Protein AF-A0A250VGJ5-F1 (afdb_monomer_lite)

Organism: Streptomyces olivochromogenes (NCBI:txid1963)

Structure (mmCIF, N/CA/C/O backbone):
data_AF-A0A250VGJ5-F1
#
_entry.id   AF-A0A250VGJ5-F1
#
loop_
_atom_site.group_PDB
_atom_site.id
_atom_site.type_symbol
_atom_site.label_atom_id
_atom_site.label_alt_id
_atom_site.label_comp_id
_atom_site.label_asym_id
_atom_site.label_entity_id
_atom_site.label_seq_id
_atom_site.pdbx_PDB_ins_code
_atom_site.Cartn_x
_atom_site.Cartn_y
_atom_site.Cartn_z
_atom_site.occupancy
_atom_site.B_iso_or_equiv
_atom_site.auth_seq_id
_atom_site.auth_comp_id
_atom_site.auth_asym_id
_atom_site.auth_atom_id
_atom_site.pdbx_PDB_model_num
ATOM 1 N N . MET A 1 1 ? 14.529 -28.669 -2.111 1.00 32.97 1 MET A N 1
ATOM 2 C CA . MET A 1 1 ? 13.145 -29.108 -1.816 1.00 32.97 1 MET A CA 1
ATOM 3 C C . MET A 1 1 ? 12.239 -28.377 -2.797 1.00 32.97 1 MET A C 1
ATOM 5 O O . MET A 1 1 ? 12.164 -27.169 -2.736 1.00 32.97 1 MET A O 1
ATOM 9 N N . SER A 1 2 ? 12.024 -28.974 -3.968 1.00 25.86 2 SER A N 1
ATOM 10 C CA . SER A 1 2 ? 10.750 -29.561 -4.425 1.00 25.86 2 SER A CA 1
ATOM 11 C C . SER A 1 2 ? 9.635 -28.527 -4.628 1.00 25.86 2 SER A C 1
ATOM 13 O O . SER A 1 2 ? 8.808 -28.284 -3.759 1.00 25.86 2 SER A O 1
ATOM 15 N N . TRP A 1 3 ? 9.654 -27.964 -5.835 1.00 21.08 3 TRP A N 1
ATOM 16 C CA . TRP A 1 3 ? 8.613 -27.166 -6.467 1.00 21.08 3 TRP A CA 1
ATOM 17 C C . TRP A 1 3 ? 7.375 -28.032 -6.734 1.00 21.08 3 TRP A C 1
ATOM 19 O O . TRP A 1 3 ? 7.505 -29.131 -7.286 1.00 21.08 3 TRP A O 1
ATOM 29 N N . LYS A 1 4 ? 6.174 -27.542 -6.409 1.00 28.75 4 LYS A N 1
ATOM 30 C CA . LYS A 1 4 ? 4.916 -28.134 -6.887 1.00 28.75 4 LYS A CA 1
ATOM 31 C C . LYS A 1 4 ? 4.234 -27.185 -7.868 1.00 28.75 4 LYS A C 1
ATOM 33 O O . LYS A 1 4 ? 3.980 -26.029 -7.567 1.00 28.75 4 LYS A O 1
ATOM 38 N N . ARG A 1 5 ? 3.994 -27.733 -9.060 1.00 28.67 5 ARG A N 1
ATOM 39 C CA . ARG A 1 5 ? 3.373 -27.123 -10.241 1.00 28.67 5 ARG A CA 1
ATOM 40 C C . ARG A 1 5 ? 1.907 -26.764 -9.991 1.00 28.67 5 ARG A C 1
ATOM 42 O O . ARG A 1 5 ? 1.184 -27.560 -9.393 1.00 28.67 5 ARG A O 1
ATOM 49 N N . LEU A 1 6 ? 1.471 -25.654 -10.580 1.00 29.25 6 LEU A N 1
ATOM 50 C CA . LEU A 1 6 ? 0.067 -25.365 -10.879 1.00 29.25 6 LEU A CA 1
ATOM 51 C C . LEU A 1 6 ? -0.416 -26.228 -12.066 1.00 29.25 6 LEU A C 1
ATOM 53 O O . LEU A 1 6 ? 0.365 -26.465 -12.997 1.00 29.25 6 LEU A O 1
ATOM 57 N N . PRO A 1 7 ? -1.675 -26.703 -12.078 1.00 31.28 7 PRO A N 1
ATOM 58 C CA . PRO A 1 7 ? -2.260 -27.345 -13.244 1.00 31.28 7 PRO A CA 1
ATOM 59 C C . PRO A 1 7 ? -2.816 -26.317 -14.238 1.00 31.28 7 PRO A C 1
ATOM 61 O O . PRO A 1 7 ? -3.494 -25.355 -13.889 1.00 31.28 7 PRO A O 1
ATOM 64 N N . THR A 1 8 ? -2.524 -26.583 -15.504 1.00 30.52 8 THR A N 1
ATOM 65 C CA . THR A 1 8 ? -3.036 -25.932 -16.709 1.00 30.52 8 THR A CA 1
ATOM 66 C C . THR A 1 8 ? -4.481 -26.352 -16.992 1.00 30.52 8 THR A C 1
ATOM 68 O O . THR A 1 8 ? -4.797 -27.539 -16.925 1.00 30.52 8 THR A O 1
ATOM 71 N N . GLY A 1 9 ? -5.317 -25.407 -17.440 1.00 26.06 9 GLY A N 1
ATOM 72 C CA . GLY A 1 9 ? -6.425 -25.706 -18.353 1.00 26.06 9 GLY A CA 1
ATOM 73 C C . GLY A 1 9 ? -7.762 -25.022 -18.061 1.00 26.06 9 GLY A C 1
ATOM 74 O O . GLY A 1 9 ? -8.559 -25.541 -17.291 1.00 26.06 9 GLY A O 1
ATOM 75 N N . PHE A 1 10 ? -8.082 -23.972 -18.824 1.00 24.78 10 PHE A N 1
ATOM 76 C CA . PHE A 1 10 ? -9.405 -23.862 -19.448 1.00 24.78 10 PHE A CA 1
ATOM 77 C C . PHE A 1 10 ? -9.317 -23.066 -20.760 1.00 24.78 10 PHE A C 1
ATOM 79 O O . PHE A 1 10 ? -8.608 -22.068 -20.851 1.00 24.78 10 PHE A O 1
ATOM 86 N N . ARG A 1 11 ? -9.996 -23.563 -21.800 1.00 27.12 11 ARG A N 1
ATOM 87 C CA . ARG A 1 11 ? -9.995 -23.063 -23.184 1.00 27.12 11 ARG A CA 1
ATOM 88 C C . ARG A 1 11 ? -11.453 -22.893 -23.627 1.00 27.12 11 ARG A C 1
ATOM 90 O O . ARG A 1 11 ? -12.241 -23.809 -23.415 1.00 27.12 11 ARG A O 1
ATOM 97 N N . GLY A 1 12 ? -11.758 -21.789 -24.314 1.00 24.92 12 GLY A N 1
ATOM 98 C CA . GLY A 1 12 ? -13.021 -21.513 -25.027 1.00 24.92 12 GLY A CA 1
ATOM 99 C C . GLY A 1 12 ? -13.713 -20.247 -24.496 1.00 24.92 12 GLY A C 1
ATOM 100 O O . GLY A 1 12 ? -13.843 -20.117 -23.291 1.00 24.92 12 GLY A O 1
ATOM 101 N N . ALA A 1 13 ? -14.167 -19.274 -25.289 1.00 27.88 13 ALA A N 1
ATOM 102 C CA . ALA A 1 13 ? -14.525 -19.285 -26.704 1.00 27.88 13 ALA A CA 1
ATOM 103 C C . ALA A 1 13 ? -14.426 -17.880 -27.341 1.00 27.88 13 ALA A C 1
ATOM 105 O O . ALA A 1 13 ? -14.529 -16.862 -26.664 1.00 27.88 13 ALA A O 1
ATOM 106 N N . HIS A 1 14 ? -14.258 -17.878 -28.666 1.00 26.00 14 HIS A N 1
ATOM 107 C CA . HIS A 1 14 ? -14.428 -16.750 -29.583 1.00 26.00 14 HIS A CA 1
ATOM 108 C C . HIS A 1 14 ? -15.836 -16.136 -29.498 1.00 26.00 14 HIS A C 1
ATOM 110 O O . HIS A 1 14 ? -16.819 -16.877 -29.507 1.00 26.00 14 HIS A O 1
ATOM 116 N N . ALA A 1 15 ? -15.925 -14.806 -29.568 1.00 30.33 15 ALA A N 1
ATOM 117 C CA . ALA A 1 15 ? -17.084 -14.101 -30.110 1.00 30.33 15 ALA A CA 1
ATOM 118 C C . ALA A 1 15 ? -16.629 -12.817 -30.820 1.00 30.33 15 ALA A C 1
ATOM 120 O O . ALA A 1 15 ? -15.717 -12.129 -30.368 1.00 30.33 15 ALA A O 1
ATOM 121 N N . ASP A 1 16 ? -17.251 -12.596 -31.973 1.00 26.25 16 ASP A N 1
ATOM 122 C CA . ASP A 1 16 ? -16.928 -11.638 -33.022 1.00 26.25 16 ASP A CA 1
ATOM 123 C C . ASP A 1 16 ? -17.038 -10.164 -32.626 1.00 26.25 16 ASP A C 1
ATOM 125 O O . ASP A 1 16 ? -17.827 -9.761 -31.771 1.00 26.25 16 ASP A O 1
ATOM 129 N N . ALA A 1 17 ? -16.273 -9.364 -33.364 1.00 31.03 17 ALA A N 1
ATOM 130 C CA . ALA A 1 17 ? -16.339 -7.919 -33.401 1.00 31.03 17 ALA A CA 1
ATOM 131 C C . ALA A 1 17 ? -17.566 -7.436 -34.191 1.00 31.03 17 ALA A C 1
ATOM 133 O O . ALA A 1 17 ? -17.711 -7.727 -35.376 1.00 31.03 17 ALA A O 1
ATOM 134 N N . THR A 1 18 ? -18.375 -6.579 -33.572 1.00 30.12 18 THR A N 1
ATOM 135 C CA . THR A 1 18 ? -19.181 -5.578 -34.282 1.00 30.12 18 THR A CA 1
ATOM 136 C C . THR A 1 18 ? -19.154 -4.292 -33.477 1.00 30.12 18 THR A C 1
ATOM 138 O O . THR A 1 18 ? -19.595 -4.261 -32.330 1.00 30.12 18 THR A O 1
ATOM 141 N N . GLY A 1 19 ? -18.577 -3.254 -34.080 1.00 29.31 19 GLY A N 1
ATOM 142 C CA . GLY A 1 19 ? -18.453 -1.935 -33.489 1.00 29.31 19 GLY A CA 1
ATOM 143 C C . GLY A 1 19 ? -19.796 -1.238 -33.314 1.00 29.31 19 GLY A C 1
ATOM 144 O O . GLY A 1 19 ? -20.688 -1.347 -34.153 1.00 29.31 19 GLY A O 1
ATOM 145 N N . VAL A 1 20 ? -19.877 -0.466 -32.235 1.00 34.00 20 VAL A N 1
ATOM 146 C CA . VAL A 1 20 ? -20.719 0.720 -32.134 1.00 34.00 20 VAL A CA 1
ATOM 147 C C . VAL A 1 20 ? -19.860 1.773 -31.441 1.00 34.00 20 VAL A C 1
ATOM 149 O O . VAL A 1 20 ? -19.475 1.612 -30.286 1.00 34.00 20 VAL A O 1
ATOM 152 N N . GLU A 1 21 ? -19.502 2.809 -32.195 1.00 36.38 21 GLU A N 1
ATOM 153 C CA . GLU A 1 21 ? -18.949 4.068 -31.700 1.00 36.38 21 GLU A CA 1
ATOM 154 C C . GLU A 1 21 ? -19.965 4.669 -30.716 1.00 36.38 21 GLU A C 1
ATOM 156 O O . GLU A 1 21 ? -20.966 5.256 -31.121 1.00 36.38 21 GLU A O 1
ATOM 161 N N . ALA A 1 22 ? -19.749 4.461 -29.418 1.00 32.12 22 ALA A N 1
ATOM 162 C CA . ALA A 1 22 ? -20.475 5.155 -28.365 1.00 32.12 22 ALA A CA 1
ATOM 163 C C . ALA A 1 22 ? -19.592 6.309 -27.887 1.00 32.12 22 ALA A C 1
ATOM 165 O O . ALA A 1 22 ? -18.567 6.112 -27.233 1.00 32.12 22 ALA A O 1
ATOM 166 N N . THR A 1 23 ? -19.963 7.518 -28.292 1.00 38.53 23 THR A N 1
ATOM 167 C CA . THR A 1 23 ? -19.317 8.766 -27.897 1.00 38.53 23 THR A CA 1
ATOM 168 C C . THR A 1 23 ? -19.368 8.959 -26.382 1.00 38.53 23 THR A C 1
ATOM 170 O O . THR A 1 23 ? -20.381 8.710 -25.732 1.00 38.53 23 THR A O 1
ATOM 173 N N . MET A 1 24 ? -18.252 9.443 -25.838 1.00 31.48 24 MET A N 1
ATOM 174 C CA . MET A 1 24 ? -17.902 9.592 -24.417 1.00 31.48 24 MET A CA 1
ATOM 175 C C . MET A 1 24 ? -18.839 10.501 -23.585 1.00 31.48 24 MET A C 1
ATOM 177 O O . MET A 1 24 ? -18.605 10.687 -22.394 1.00 31.48 24 MET A O 1
ATOM 181 N N . GLU A 1 25 ? -19.896 11.055 -24.183 1.00 37.88 25 GLU A N 1
ATOM 182 C CA . GLU A 1 25 ? -20.867 11.939 -23.522 1.00 37.88 25 GLU A CA 1
ATOM 183 C C . GLU A 1 25 ? -22.058 11.186 -22.897 1.00 37.88 25 GLU A C 1
ATOM 185 O O . GLU A 1 25 ? -22.598 11.655 -21.898 1.00 37.88 25 GLU A O 1
ATOM 190 N N . ASP A 1 26 ? -22.403 9.979 -23.364 1.00 30.14 26 ASP A N 1
ATOM 191 C CA . ASP A 1 26 ? -23.585 9.247 -22.858 1.00 30.14 26 ASP A CA 1
ATOM 192 C C . ASP A 1 26 ? -23.330 8.445 -21.566 1.00 30.14 26 ASP A C 1
ATOM 194 O O . ASP A 1 26 ? -24.264 8.044 -20.872 1.00 30.14 26 ASP A O 1
ATOM 198 N N . ALA A 1 27 ? -22.069 8.231 -21.176 1.00 36.66 27 ALA A N 1
ATOM 199 C CA . ALA A 1 27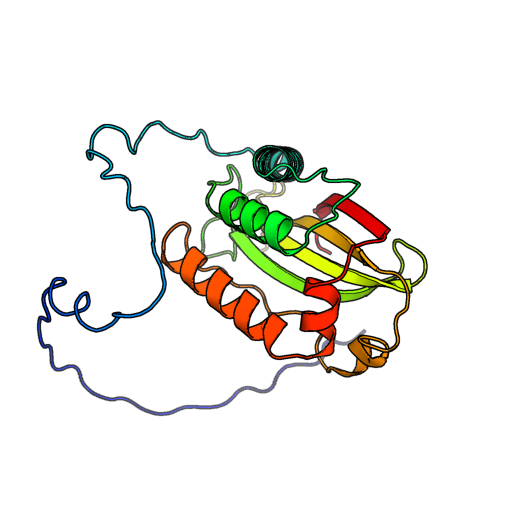 ? -21.743 7.494 -19.950 1.00 36.66 27 ALA A CA 1
ATOM 200 C C . ALA A 1 27 ? -21.879 8.339 -18.665 1.00 36.66 27 ALA A C 1
ATOM 202 O O . ALA A 1 27 ? -21.802 7.799 -17.559 1.00 36.66 27 ALA A O 1
ATOM 203 N N . VAL A 1 28 ? -22.080 9.656 -18.785 1.00 39.59 28 VAL A N 1
ATOM 204 C CA . VAL A 1 28 ? -22.053 10.586 -17.642 1.00 39.59 28 VAL A CA 1
ATOM 205 C C . VAL A 1 28 ? -23.437 10.780 -16.997 1.00 39.59 28 VAL A C 1
ATOM 207 O O . VAL A 1 28 ? -23.513 11.152 -15.827 1.00 39.59 28 VAL A O 1
ATOM 210 N N . GLU A 1 29 ? -24.544 10.442 -17.668 1.00 33.12 29 GLU A N 1
ATOM 211 C CA . GLU A 1 29 ? -25.895 10.745 -17.151 1.00 33.12 29 GLU A CA 1
ATOM 212 C C . GLU A 1 29 ? -26.531 9.682 -16.229 1.00 33.12 29 GLU A C 1
ATOM 214 O O . GLU A 1 29 ? -27.584 9.931 -15.636 1.00 33.12 29 GLU A O 1
ATOM 219 N N . HIS A 1 30 ? -25.906 8.518 -16.013 1.00 33.12 30 HIS A N 1
ATOM 220 C CA . HIS A 1 30 ? -26.494 7.450 -15.177 1.00 33.12 30 HIS A CA 1
ATOM 221 C C . HIS A 1 30 ? -25.864 7.219 -13.800 1.00 33.12 30 HIS A C 1
ATOM 223 O O . HIS A 1 30 ? -26.293 6.328 -13.070 1.00 33.12 30 HIS A O 1
ATOM 229 N N . LEU A 1 31 ? -24.949 8.086 -13.364 1.00 36.28 31 LEU A N 1
ATOM 230 C CA . LEU A 1 31 ? -24.407 8.072 -11.997 1.00 36.28 31 LEU A CA 1
ATOM 231 C C . LEU A 1 31 ? -24.934 9.247 -11.165 1.00 36.28 31 LEU A C 1
ATOM 233 O O . LEU A 1 31 ? -24.207 9.933 -10.450 1.00 36.28 31 LEU A O 1
ATOM 237 N N . SER A 1 32 ? -26.246 9.466 -11.232 1.00 41.00 32 SER A N 1
ATOM 238 C CA . SER A 1 32 ? -26.941 10.287 -10.246 1.00 41.00 32 SER A CA 1
ATOM 239 C C . SER A 1 32 ? -27.117 9.461 -8.974 1.00 41.00 32 SER A C 1
ATOM 241 O O . SER A 1 32 ? -28.000 8.611 -8.930 1.00 41.00 32 SER A O 1
ATOM 243 N N . HIS A 1 33 ? -26.223 9.668 -8.001 1.00 35.34 33 HIS A N 1
ATOM 244 C CA . HIS A 1 33 ? -26.437 9.751 -6.542 1.00 35.34 33 HIS A CA 1
ATOM 245 C C . HIS A 1 33 ? -25.133 9.383 -5.803 1.00 35.34 33 HIS A C 1
ATOM 247 O O . HIS A 1 33 ? -24.911 8.233 -5.438 1.00 35.34 33 HIS A O 1
ATOM 253 N N . GLY A 1 34 ? -24.291 10.389 -5.525 1.00 36.00 34 GLY A N 1
ATOM 254 C CA . GLY A 1 34 ? -23.419 10.346 -4.344 1.00 36.00 34 GLY A CA 1
ATOM 255 C C . GLY A 1 34 ? -21.909 10.201 -4.537 1.00 36.00 34 GLY A C 1
ATOM 256 O O . GLY A 1 34 ? -21.286 9.559 -3.703 1.00 36.00 34 GLY A O 1
ATOM 257 N N . ILE A 1 35 ? -21.286 10.826 -5.542 1.00 35.19 35 ILE A N 1
ATOM 258 C CA . ILE A 1 35 ? -19.842 11.128 -5.484 1.00 35.19 35 ILE A CA 1
ATOM 259 C C . ILE A 1 35 ? -19.621 12.541 -6.029 1.00 35.19 35 ILE A C 1
ATOM 261 O O . ILE A 1 35 ? -19.691 12.778 -7.231 1.00 35.19 35 ILE A O 1
ATOM 265 N N . VAL A 1 36 ? -19.348 13.503 -5.146 1.00 33.53 36 VAL A N 1
ATOM 266 C CA . VAL A 1 36 ? -18.855 14.821 -5.565 1.00 33.53 36 VAL A CA 1
ATOM 267 C C . VAL A 1 36 ? -17.356 14.684 -5.821 1.00 33.53 36 VAL A C 1
ATOM 269 O O . VAL A 1 36 ? -16.537 14.978 -4.953 1.00 33.53 36 VAL A O 1
ATOM 272 N N . VAL A 1 37 ? -16.980 14.220 -7.016 1.00 38.59 37 VAL A N 1
ATOM 273 C CA . VAL A 1 37 ? -15.609 14.401 -7.506 1.00 38.59 37 VAL A CA 1
ATOM 274 C C . VAL A 1 37 ? -15.482 15.865 -7.899 1.00 38.59 37 VAL A C 1
ATOM 276 O O . VAL A 1 37 ? -16.074 16.323 -8.876 1.00 38.59 37 VAL A O 1
ATOM 279 N N . ARG A 1 38 ? -14.722 16.636 -7.121 1.00 38.91 38 ARG A N 1
ATOM 280 C CA . ARG A 1 38 ? -14.353 18.004 -7.491 1.00 38.91 38 ARG A CA 1
ATOM 281 C C . ARG A 1 38 ? -13.327 17.928 -8.627 1.00 38.91 38 ARG A C 1
ATOM 283 O O . ARG A 1 38 ? -12.125 18.008 -8.393 1.00 38.91 38 ARG A O 1
ATOM 290 N N . LEU A 1 39 ? -13.798 17.768 -9.862 1.00 37.31 39 LEU A N 1
ATOM 291 C CA . LEU A 1 39 ? -12.987 17.978 -11.058 1.00 37.31 39 LEU A CA 1
ATOM 292 C C . LEU A 1 39 ? -12.588 19.457 -11.093 1.00 37.31 39 LEU A C 1
ATOM 294 O O . LEU A 1 39 ? -13.357 20.324 -11.506 1.00 37.31 39 LEU A O 1
ATOM 298 N N . ARG A 1 40 ? -11.383 19.771 -10.609 1.00 39.38 40 ARG A N 1
ATOM 299 C CA . ARG A 1 40 ? -10.717 21.009 -11.008 1.00 39.38 40 ARG A CA 1
ATOM 300 C C . ARG A 1 40 ? -10.448 20.866 -12.499 1.00 39.38 40 ARG A C 1
ATOM 302 O O . ARG A 1 40 ? -9.700 19.983 -12.901 1.00 39.38 40 ARG A O 1
ATOM 309 N N . THR A 1 41 ? -11.077 21.715 -13.302 1.00 37.78 41 THR A N 1
ATOM 310 C CA . THR A 1 41 ? -10.736 21.919 -14.709 1.00 37.78 41 THR A CA 1
ATOM 311 C C . THR A 1 41 ? -9.253 22.273 -14.797 1.00 37.78 41 THR A C 1
ATOM 313 O O . THR A 1 41 ? -8.863 23.410 -14.526 1.00 37.78 41 THR A O 1
ATOM 316 N N . LEU A 1 42 ? -8.423 21.280 -15.107 1.00 37.53 42 LEU A N 1
ATOM 317 C CA . LEU A 1 42 ? -7.031 21.479 -15.471 1.00 37.53 42 LEU A CA 1
ATOM 318 C C . LEU A 1 42 ? -7.025 21.921 -16.932 1.00 37.53 42 LEU A C 1
ATOM 320 O O . LEU A 1 42 ? -7.380 21.164 -17.831 1.00 37.53 42 LEU A O 1
ATOM 324 N N . THR A 1 43 ? -6.656 23.175 -17.164 1.00 36.94 43 THR A N 1
ATOM 325 C CA . THR A 1 43 ? -6.182 23.624 -18.474 1.00 36.94 43 THR A CA 1
ATOM 326 C C . THR A 1 43 ? -5.032 22.713 -18.935 1.00 36.94 43 THR A C 1
ATOM 328 O O . THR A 1 43 ? -4.153 22.427 -18.114 1.00 36.94 43 THR A O 1
ATOM 331 N N . PRO A 1 44 ? -4.997 22.284 -20.213 1.00 45.97 44 PRO A N 1
ATOM 332 C CA . PRO A 1 44 ? -4.033 21.290 -20.697 1.00 45.97 44 PRO A CA 1
ATOM 333 C C . PRO A 1 44 ? -2.559 21.709 -20.554 1.00 45.97 44 PRO A C 1
AT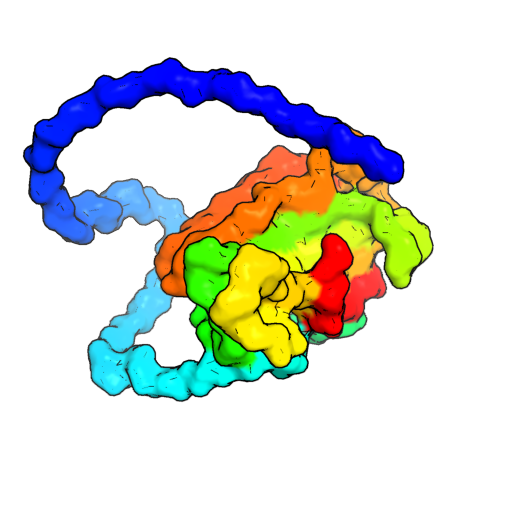OM 335 O O . PRO A 1 44 ? -1.689 20.849 -20.477 1.00 45.97 44 PRO A O 1
ATOM 338 N N . ASP A 1 45 ? -2.274 23.006 -20.425 1.00 39.00 45 ASP A N 1
ATOM 339 C CA . ASP A 1 45 ? -0.904 23.539 -20.391 1.00 39.00 45 ASP A CA 1
ATOM 340 C C . ASP A 1 45 ? -0.203 23.488 -19.017 1.00 39.00 45 ASP A C 1
ATOM 342 O O . ASP A 1 45 ? 0.956 23.876 -18.916 1.00 39.00 45 ASP A O 1
ATOM 346 N N . ASN A 1 46 ? -0.853 22.992 -17.952 1.00 41.22 46 ASN A N 1
ATOM 347 C CA . ASN A 1 46 ? -0.253 22.913 -16.603 1.00 41.22 46 ASN A CA 1
ATOM 348 C C . ASN A 1 46 ? -0.156 21.489 -16.017 1.00 41.22 46 ASN A C 1
ATOM 350 O O . ASN A 1 46 ? 0.325 21.323 -14.897 1.00 41.22 46 ASN A O 1
ATOM 354 N N . ALA A 1 47 ? -0.592 20.457 -16.750 1.00 43.12 47 ALA A N 1
ATOM 355 C CA . ALA A 1 47 ? -0.543 19.056 -16.306 1.00 43.12 47 ALA A CA 1
ATOM 356 C C . ALA A 1 47 ? 0.804 18.353 -16.592 1.00 43.12 47 ALA A C 1
ATOM 358 O O . ALA A 1 47 ? 1.013 17.228 -16.154 1.00 43.12 47 ALA A O 1
ATOM 359 N N . LEU A 1 48 ? 1.728 19.033 -17.280 1.00 42.81 48 LEU A N 1
ATOM 360 C CA . LEU A 1 48 ? 3.102 18.589 -17.553 1.00 42.81 48 LEU A CA 1
ATOM 361 C C . LEU A 1 48 ? 4.136 19.406 -16.765 1.00 42.81 48 LEU A C 1
ATOM 363 O O . LEU A 1 48 ? 5.272 19.577 -17.205 1.00 42.81 48 LEU A O 1
ATOM 367 N N . ALA A 1 49 ? 3.779 19.918 -15.584 1.00 42.34 49 ALA A N 1
ATOM 368 C CA . ALA A 1 49 ? 4.814 20.182 -14.596 1.00 42.34 49 ALA A CA 1
ATOM 369 C C . ALA A 1 49 ? 5.421 18.818 -14.249 1.00 42.34 49 ALA A C 1
ATOM 371 O O . ALA A 1 49 ? 4.867 18.108 -13.415 1.00 42.34 49 ALA A O 1
ATOM 372 N N . SER A 1 50 ? 6.485 18.435 -14.968 1.00 44.91 50 SER A N 1
ATOM 373 C CA . SER A 1 50 ? 7.287 17.233 -14.755 1.00 44.91 50 SER A CA 1
ATOM 374 C C . SER A 1 50 ? 7.466 17.008 -13.260 1.00 44.91 50 SER A C 1
ATOM 376 O O . SER A 1 50 ? 8.336 17.611 -12.628 1.00 44.91 50 SER A O 1
ATOM 378 N N . ARG A 1 51 ? 6.642 16.132 -12.679 1.00 65.56 51 ARG A N 1
ATOM 379 C CA . ARG A 1 51 ? 7.024 15.457 -11.451 1.00 65.56 51 ARG A CA 1
ATOM 380 C C . ARG A 1 51 ? 8.210 14.617 -11.873 1.00 65.56 51 ARG A C 1
ATOM 382 O O . ARG A 1 51 ? 8.053 13.692 -12.658 1.00 65.56 51 ARG A O 1
ATOM 389 N N . MET A 1 52 ? 9.400 15.042 -11.465 1.00 80.69 52 MET A N 1
ATOM 390 C CA . MET A 1 52 ? 10.598 14.256 -11.706 1.00 80.69 52 MET A CA 1
ATOM 391 C C . MET A 1 52 ? 10.337 12.834 -11.191 1.00 80.69 52 MET A C 1
ATOM 393 O O . MET A 1 52 ? 9.842 12.713 -10.063 1.00 80.69 52 MET A O 1
ATOM 397 N N . PRO A 1 53 ? 10.626 11.798 -11.995 1.00 90.62 53 PRO A N 1
ATOM 398 C CA . PRO A 1 53 ? 10.530 10.416 -11.552 1.00 90.62 53 PRO A CA 1
ATOM 399 C C . PRO A 1 53 ? 11.255 10.222 -10.218 1.00 90.62 53 PRO A C 1
ATOM 401 O O . PRO A 1 53 ? 12.294 10.838 -9.969 1.00 90.62 53 PRO A O 1
ATOM 404 N N . ILE A 1 54 ? 10.694 9.398 -9.337 1.00 94.19 54 ILE A N 1
ATOM 405 C CA . ILE A 1 54 ? 11.287 9.120 -8.028 1.00 94.19 54 ILE A CA 1
ATOM 406 C C . ILE A 1 54 ? 12.344 8.030 -8.222 1.00 94.19 54 ILE A C 1
ATOM 408 O O . ILE A 1 54 ? 11.978 6.935 -8.644 1.00 94.19 54 ILE A O 1
ATOM 412 N N . PRO A 1 55 ? 13.624 8.249 -7.878 1.00 96.31 55 PRO A N 1
ATOM 413 C CA . PRO A 1 55 ? 14.606 7.169 -7.867 1.00 96.31 55 PRO A CA 1
ATOM 414 C C . PRO A 1 55 ? 14.114 6.017 -6.993 1.00 96.31 55 PRO A C 1
ATOM 416 O O . PRO A 1 55 ? 13.735 6.253 -5.845 1.00 96.31 55 PRO A O 1
ATOM 419 N N . TRP A 1 56 ? 14.155 4.773 -7.483 1.00 95.25 56 TRP A N 1
ATOM 420 C CA . TRP A 1 56 ? 13.559 3.641 -6.759 1.00 95.25 56 TRP A CA 1
ATOM 421 C C . TRP A 1 56 ? 14.073 3.493 -5.316 1.00 95.25 56 TRP A C 1
ATOM 423 O O . TRP A 1 56 ? 13.303 3.183 -4.408 1.00 95.25 56 TRP A O 1
ATOM 433 N N . ARG A 1 57 ? 15.350 3.820 -5.075 1.00 96.12 57 ARG A N 1
ATOM 434 C CA . ARG A 1 57 ? 15.984 3.808 -3.741 1.00 96.12 57 ARG A CA 1
ATOM 435 C C . ARG A 1 57 ? 15.405 4.840 -2.771 1.00 96.12 57 ARG A C 1
ATOM 437 O O . ARG A 1 57 ? 15.563 4.708 -1.564 1.00 96.12 57 ARG A O 1
ATOM 444 N N . SER A 1 58 ? 14.754 5.873 -3.289 1.00 97.00 58 SER A N 1
ATOM 445 C CA . SER A 1 58 ? 14.097 6.932 -2.522 1.00 97.00 58 SER A CA 1
ATOM 446 C C . SER A 1 58 ? 12.595 6.692 -2.352 1.00 97.00 58 SER A C 1
ATOM 448 O O . SER A 1 58 ? 11.924 7.503 -1.715 1.00 97.00 58 SER A O 1
ATOM 450 N N . SER A 1 59 ? 12.053 5.590 -2.878 1.00 96.94 59 SER A N 1
ATOM 451 C CA . SER A 1 59 ? 10.608 5.341 -2.905 1.00 96.94 59 SER A CA 1
ATOM 452 C C . SER A 1 59 ? 9.976 5.240 -1.517 1.00 96.94 59 SER A C 1
ATOM 454 O O . SER A 1 59 ? 8.897 5.789 -1.312 1.00 96.94 59 SER A O 1
ATOM 456 N N . ALA A 1 60 ? 10.650 4.623 -0.538 1.00 98.00 60 ALA A N 1
ATOM 457 C CA . ALA A 1 60 ? 10.150 4.585 0.841 1.00 98.00 60 ALA A CA 1
ATOM 458 C C . ALA A 1 60 ? 10.031 5.989 1.453 1.00 98.00 60 ALA A C 1
ATOM 460 O O . ALA A 1 60 ? 9.025 6.310 2.080 1.00 98.00 60 ALA A O 1
ATOM 461 N N . GLU A 1 61 ? 11.014 6.863 1.224 1.00 98.25 61 GLU A N 1
ATOM 462 C CA . GLU A 1 61 ? 10.955 8.248 1.706 1.00 98.25 61 GLU A CA 1
ATOM 463 C C . GLU A 1 61 ? 9.892 9.068 0.969 1.00 98.25 61 GLU A C 1
ATOM 465 O O . GLU A 1 61 ? 9.190 9.871 1.585 1.00 98.25 61 GLU A O 1
ATOM 470 N N . ALA A 1 62 ? 9.702 8.825 -0.329 1.00 97.88 62 ALA A N 1
ATOM 471 C CA . ALA A 1 62 ? 8.617 9.439 -1.082 1.00 97.88 62 ALA A CA 1
ATOM 472 C C . ALA A 1 62 ? 7.237 8.993 -0.571 1.00 97.88 62 ALA A C 1
ATOM 474 O O . ALA A 1 62 ? 6.332 9.820 -0.452 1.00 97.88 62 ALA A O 1
ATOM 475 N N . PHE A 1 63 ? 7.077 7.722 -0.195 1.00 98.50 63 PHE A N 1
ATOM 476 C CA . PHE A 1 63 ? 5.831 7.241 0.393 1.00 98.50 63 PHE A CA 1
ATOM 477 C C . PHE A 1 63 ? 5.589 7.832 1.790 1.00 98.50 63 PHE A C 1
ATOM 479 O O . PHE A 1 63 ? 4.500 8.340 2.066 1.00 98.50 63 PHE A O 1
ATOM 486 N N . LYS A 1 64 ? 6.620 7.902 2.645 1.00 98.56 64 LYS A N 1
ATOM 487 C CA . LYS A 1 64 ? 6.547 8.637 3.923 1.00 98.56 64 LYS A CA 1
ATOM 488 C C . LYS A 1 64 ? 6.132 10.095 3.719 1.00 98.56 64 LYS A C 1
ATOM 490 O O . LYS A 1 64 ? 5.356 10.636 4.505 1.00 98.56 64 LYS A O 1
ATOM 495 N N . GLN A 1 65 ? 6.629 10.741 2.666 1.00 97.94 65 GLN A N 1
ATOM 496 C CA . GLN A 1 65 ? 6.247 12.106 2.322 1.00 97.94 65 GLN A CA 1
ATOM 497 C C . GLN A 1 65 ? 4.775 12.207 1.887 1.00 97.94 65 GLN A C 1
ATOM 499 O O . GLN A 1 65 ? 4.101 13.148 2.309 1.00 97.94 65 GLN A O 1
ATOM 504 N N . ALA A 1 66 ? 4.265 11.255 1.098 1.00 97.38 66 ALA A N 1
ATOM 505 C CA . ALA A 1 66 ? 2.853 11.200 0.706 1.00 97.38 66 ALA A CA 1
ATOM 506 C C . ALA A 1 66 ? 1.928 11.013 1.924 1.00 97.38 66 ALA A C 1
ATOM 508 O O . ALA A 1 66 ? 0.948 11.740 2.073 1.00 97.38 66 ALA A O 1
ATOM 509 N N . LEU A 1 67 ? 2.293 10.128 2.861 1.00 98.38 67 LEU A N 1
ATOM 510 C CA . LEU A 1 67 ? 1.572 9.952 4.129 1.00 98.38 67 LEU A CA 1
ATOM 511 C C . LEU A 1 67 ? 1.474 11.272 4.905 1.00 98.38 67 LEU A C 1
ATOM 513 O O . LEU A 1 67 ? 0.380 11.707 5.266 1.00 98.38 67 LEU A O 1
ATOM 517 N N . ARG A 1 68 ? 2.599 11.977 5.076 1.00 98.19 68 ARG A N 1
ATOM 518 C CA . ARG A 1 68 ? 2.624 13.271 5.781 1.00 98.19 68 ARG A CA 1
ATOM 519 C C . ARG A 1 68 ? 1.792 14.345 5.082 1.00 98.19 68 ARG A C 1
ATOM 521 O O . ARG A 1 68 ? 1.193 15.177 5.759 1.00 98.19 68 ARG A O 1
ATOM 528 N N . GLN A 1 69 ? 1.728 14.338 3.749 1.00 96.00 69 GLN A N 1
ATOM 529 C CA . GLN A 1 69 ? 0.878 15.259 2.982 1.00 96.00 69 GLN A CA 1
ATOM 530 C C . GLN A 1 69 ? -0.618 15.026 3.238 1.00 96.00 69 GLN A C 1
ATOM 532 O O . GLN A 1 69 ? -1.379 15.992 3.240 1.00 96.00 69 GLN A O 1
ATOM 537 N N . GLN A 1 70 ? -1.012 13.788 3.543 1.00 94.56 70 GLN A N 1
ATOM 538 C CA . GLN A 1 70 ? -2.362 13.425 3.991 1.00 94.56 70 GLN A CA 1
ATOM 539 C C . GLN A 1 70 ? -2.560 13.567 5.514 1.00 94.56 70 GLN A C 1
ATOM 541 O O . GLN A 1 70 ? -3.598 13.187 6.049 1.00 94.56 70 GLN A O 1
ATOM 546 N N . GLY A 1 71 ? -1.580 14.121 6.239 1.00 96.81 71 GLY A N 1
ATOM 547 C CA . GLY A 1 71 ? -1.642 14.277 7.696 1.00 96.81 71 GLY A CA 1
ATOM 548 C C . GLY A 1 71 ? -1.446 12.974 8.479 1.00 96.81 71 GLY A C 1
ATOM 549 O O . GLY A 1 71 ? -1.792 12.916 9.658 1.00 96.81 71 GLY A O 1
ATOM 550 N N . VAL A 1 72 ? -0.895 11.939 7.842 1.00 98.00 72 VAL A N 1
ATOM 551 C CA . VAL A 1 72 ? -0.613 10.633 8.443 1.00 98.00 72 VAL A CA 1
ATOM 552 C C . VAL A 1 72 ? 0.863 10.554 8.842 1.00 98.00 72 VAL A C 1
ATOM 554 O O . VAL A 1 72 ? 1.748 10.774 8.016 1.00 98.00 72 VAL A O 1
ATOM 557 N N . GLU A 1 73 ? 1.144 10.224 10.106 1.00 97.75 73 GLU A N 1
ATOM 558 C CA . GLU A 1 73 ? 2.515 9.971 10.570 1.00 97.75 73 GLU A CA 1
ATOM 559 C C . GLU A 1 73 ? 2.932 8.532 10.209 1.00 97.75 73 GLU A C 1
ATOM 561 O O . GLU A 1 73 ? 2.272 7.600 10.676 1.00 97.75 73 GLU A O 1
ATOM 566 N N . PRO A 1 74 ? 4.003 8.313 9.416 1.00 95.81 74 PRO A N 1
ATOM 567 C CA . PRO A 1 74 ? 4.366 6.977 8.933 1.00 95.81 74 PRO A CA 1
ATOM 568 C C . PRO A 1 74 ? 4.628 5.938 10.029 1.00 95.81 74 PRO A C 1
ATOM 570 O O . PRO A 1 74 ? 4.237 4.783 9.879 1.00 95.81 74 PRO A O 1
ATOM 573 N N . ASP A 1 75 ? 5.237 6.349 11.143 1.00 95.62 75 ASP A N 1
ATOM 574 C CA . ASP A 1 75 ? 5.565 5.452 12.261 1.00 95.62 75 ASP A CA 1
ATOM 575 C C . ASP A 1 75 ? 4.475 5.434 13.362 1.00 95.62 75 ASP A C 1
ATOM 577 O O . ASP A 1 75 ? 4.655 4.850 14.431 1.00 95.62 75 ASP A O 1
ATOM 581 N N . ALA A 1 76 ? 3.341 6.113 13.133 1.00 96.44 76 ALA A N 1
ATOM 582 C CA . ALA A 1 76 ? 2.219 6.184 14.070 1.00 96.44 76 ALA A CA 1
ATOM 583 C C . ALA A 1 76 ? 0.867 6.377 13.354 1.00 96.44 76 ALA A C 1
ATOM 585 O O . ALA A 1 76 ? 0.088 7.277 13.696 1.00 96.44 76 ALA A O 1
ATOM 586 N N . VAL A 1 77 ? 0.583 5.544 12.350 1.00 97.81 77 VAL A N 1
ATOM 587 C CA . VAL A 1 77 ? -0.665 5.597 11.577 1.00 97.81 77 VAL A CA 1
ATOM 588 C C . VAL A 1 77 ? -1.864 5.356 12.495 1.00 97.81 77 VAL A C 1
ATOM 590 O O . VAL A 1 77 ? -1.919 4.370 13.224 1.00 97.81 77 VAL A O 1
ATOM 593 N N . ARG A 1 78 ? -2.858 6.252 12.436 1.00 97.56 78 ARG A N 1
ATOM 594 C CA . ARG A 1 78 ? -4.111 6.138 13.210 1.00 97.56 78 ARG A CA 1
ATOM 595 C C . ARG A 1 78 ? -5.360 5.929 12.364 1.00 97.56 78 ARG A C 1
ATOM 597 O O . ARG A 1 78 ? -6.379 5.502 12.898 1.00 97.56 78 ARG A O 1
ATOM 604 N N . ASP A 1 79 ? -5.272 6.256 11.081 1.00 97.94 79 ASP A N 1
ATOM 605 C CA . ASP A 1 79 ? -6.360 6.175 10.115 1.00 97.94 79 ASP A CA 1
ATOM 606 C C . ASP A 1 79 ? -5.871 5.385 8.898 1.00 97.94 79 ASP A C 1
ATOM 608 O O . ASP A 1 79 ? -5.064 5.869 8.100 1.00 97.94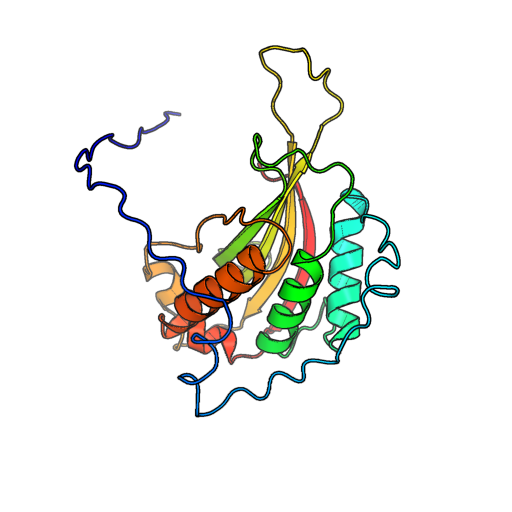 79 ASP A O 1
ATOM 612 N N . VAL A 1 80 ? -6.350 4.145 8.785 1.00 98.31 80 VAL A N 1
ATOM 613 C CA . VAL A 1 80 ? -6.001 3.232 7.688 1.00 98.31 80 VAL A CA 1
ATOM 614 C C . VAL A 1 80 ? -6.540 3.745 6.351 1.00 98.31 80 VAL A C 1
ATOM 616 O O . VAL A 1 80 ? -5.898 3.558 5.322 1.00 98.31 80 VAL A O 1
ATOM 619 N N . THR A 1 81 ? -7.681 4.442 6.349 1.00 98.19 81 THR A N 1
ATOM 620 C CA . THR A 1 81 ? -8.254 5.006 5.120 1.00 98.19 81 THR A CA 1
ATOM 621 C C . THR A 1 81 ? -7.395 6.153 4.602 1.00 98.19 81 THR A C 1
ATOM 623 O O . THR A 1 81 ? -7.063 6.168 3.422 1.00 98.19 81 THR A O 1
ATOM 626 N N . ALA A 1 82 ? -6.958 7.061 5.476 1.00 98.31 82 ALA A N 1
ATOM 627 C CA . ALA A 1 82 ? -6.048 8.134 5.077 1.00 98.31 82 ALA A CA 1
ATOM 628 C C . ALA A 1 82 ? -4.689 7.588 4.593 1.00 98.31 82 ALA A C 1
ATOM 630 O O . ALA A 1 82 ? -4.120 8.094 3.625 1.00 98.31 82 ALA A O 1
ATOM 631 N N . ALA A 1 83 ? -4.180 6.525 5.229 1.00 98.62 83 ALA A N 1
ATOM 632 C CA . ALA A 1 83 ? -2.962 5.850 4.784 1.00 98.62 83 ALA A CA 1
ATOM 633 C C . ALA A 1 83 ? -3.127 5.184 3.407 1.00 98.62 83 ALA A C 1
ATOM 635 O O . ALA A 1 83 ? -2.223 5.260 2.5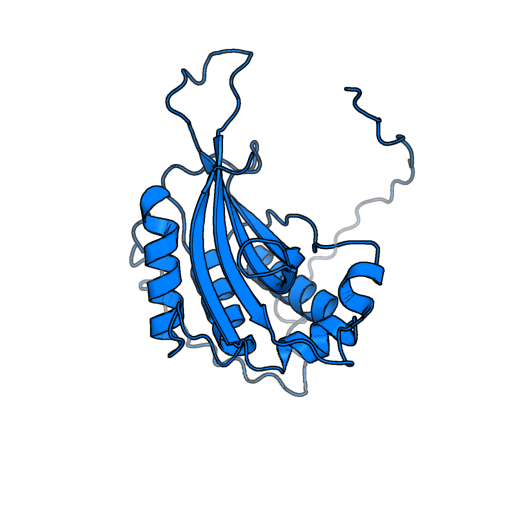75 1.00 98.62 83 ALA A O 1
ATOM 636 N N . TRP A 1 84 ? -4.286 4.575 3.145 1.00 98.56 84 TRP A N 1
ATOM 637 C CA . TRP A 1 84 ? -4.627 4.010 1.841 1.00 98.56 84 TRP A CA 1
ATOM 638 C C . TRP A 1 84 ? -4.721 5.076 0.749 1.00 98.56 84 TRP A C 1
ATOM 640 O O . TRP A 1 84 ? -4.192 4.888 -0.343 1.00 98.56 84 TRP A O 1
ATOM 650 N N . ASP A 1 85 ? -5.346 6.216 1.040 1.00 98.38 85 ASP A N 1
ATOM 651 C CA . ASP A 1 85 ? -5.452 7.314 0.079 1.00 98.38 85 ASP A CA 1
ATOM 652 C C . ASP A 1 85 ? -4.057 7.887 -0.252 1.00 98.38 85 ASP A C 1
ATOM 654 O O . ASP A 1 85 ? -3.735 8.099 -1.423 1.00 98.38 85 ASP A O 1
ATOM 658 N N . ALA A 1 86 ? -3.178 8.025 0.751 1.00 98.50 86 ALA A N 1
ATOM 659 C CA . ALA A 1 86 ? -1.773 8.394 0.547 1.00 98.50 86 ALA A CA 1
ATOM 660 C C . ALA A 1 86 ? -0.999 7.359 -0.286 1.00 98.50 86 ALA A C 1
ATOM 662 O O . ALA A 1 86 ? -0.182 7.724 -1.133 1.00 98.50 86 ALA A O 1
ATOM 663 N N . PHE A 1 87 ? -1.252 6.067 -0.061 1.00 98.69 87 PHE A N 1
ATOM 664 C CA . PHE A 1 87 ? -0.672 4.991 -0.861 1.00 98.69 87 PHE A CA 1
ATOM 665 C C . PHE A 1 87 ? -1.140 5.069 -2.316 1.00 98.69 87 PHE A C 1
ATOM 667 O O . PHE A 1 87 ? -0.324 4.982 -3.233 1.00 98.69 87 PHE A O 1
ATOM 674 N N . GLY A 1 88 ? -2.429 5.339 -2.531 1.00 98.25 88 GLY A N 1
ATOM 675 C CA . GLY A 1 88 ? -2.994 5.582 -3.850 1.00 98.25 88 GLY A CA 1
ATOM 676 C C . GLY A 1 88 ? -2.308 6.738 -4.574 1.00 98.25 88 GLY A C 1
ATOM 677 O O . GLY A 1 88 ? -1.940 6.582 -5.733 1.00 98.25 88 GLY A O 1
ATOM 678 N N . GLU A 1 89 ? -2.062 7.865 -3.899 1.00 97.06 89 GLU A N 1
ATOM 679 C CA . GLU A 1 89 ? -1.303 8.987 -4.470 1.00 97.06 89 GLU A CA 1
ATOM 680 C C . GLU A 1 89 ? 0.157 8.631 -4.764 1.00 97.06 89 GLU A C 1
ATOM 682 O O . GLU A 1 89 ? 0.689 9.018 -5.808 1.00 97.06 89 GLU A O 1
ATOM 687 N N . PHE A 1 90 ? 0.811 7.887 -3.870 1.00 98.12 90 PHE A N 1
ATOM 688 C CA . PHE A 1 90 ? 2.183 7.422 -4.059 1.00 98.12 90 PHE A CA 1
ATOM 689 C C . PHE A 1 90 ? 2.310 6.532 -5.305 1.00 98.12 90 PHE A C 1
ATOM 691 O O . PHE A 1 90 ? 3.214 6.742 -6.119 1.00 98.12 90 PHE A O 1
ATOM 698 N N . LEU A 1 91 ? 1.366 5.612 -5.502 1.00 97.81 91 LEU A N 1
ATOM 699 C CA . LEU A 1 91 ? 1.305 4.702 -6.646 1.00 97.81 91 LEU A CA 1
ATOM 700 C C . LEU A 1 91 ? 1.140 5.396 -8.005 1.00 97.81 91 LEU A C 1
ATOM 702 O O . LEU A 1 91 ? 1.440 4.784 -9.031 1.00 97.81 91 LEU A O 1
ATOM 706 N N . GLN A 1 92 ? 0.701 6.659 -8.027 1.00 96.75 92 GLN A N 1
ATOM 707 C CA . GLN A 1 92 ? 0.589 7.456 -9.254 1.00 96.75 92 GLN A CA 1
ATOM 708 C C . GLN A 1 92 ? 1.899 8.134 -9.678 1.00 96.75 92 GLN A C 1
ATOM 710 O O . GLN A 1 92 ? 1.919 8.846 -10.680 1.00 96.75 92 GLN A O 1
ATOM 715 N N . ASN A 1 93 ? 2.985 7.973 -8.920 1.00 95.56 93 ASN A N 1
ATOM 716 C CA . ASN A 1 93 ? 4.277 8.551 -9.284 1.00 95.56 93 ASN A CA 1
ATOM 717 C C . ASN A 1 93 ? 5.114 7.544 -10.070 1.00 95.56 93 ASN A C 1
ATOM 719 O O . ASN A 1 93 ? 5.224 6.383 -9.668 1.00 95.56 93 ASN A O 1
ATOM 723 N N . GLU A 1 94 ? 5.738 8.019 -11.145 1.00 95.00 94 GLU A N 1
ATOM 724 C CA . GLU A 1 94 ? 6.741 7.265 -11.893 1.00 95.00 94 GLU A CA 1
ATOM 725 C C . GLU A 1 94 ? 7.955 6.967 -11.009 1.00 95.00 94 GLU A C 1
ATOM 727 O O . GLU A 1 94 ? 8.418 7.831 -10.253 1.00 95.00 94 GLU A O 1
ATOM 732 N N . ILE A 1 95 ? 8.475 5.745 -11.123 1.00 95.88 95 ILE A N 1
ATOM 733 C CA . ILE A 1 95 ? 9.680 5.305 -10.424 1.00 95.88 95 ILE A CA 1
ATOM 734 C C . ILE A 1 95 ? 10.818 5.162 -11.430 1.00 95.88 95 ILE A C 1
ATOM 736 O O . ILE A 1 95 ? 10.768 4.345 -12.345 1.00 95.88 95 ILE A O 1
ATOM 740 N N . GLU A 1 96 ? 11.871 5.948 -11.245 1.00 94.62 96 GLU A N 1
ATOM 741 C CA . GLU A 1 96 ? 13.097 5.828 -12.022 1.00 94.62 96 GLU A CA 1
ATOM 742 C C . GLU A 1 96 ? 13.866 4.562 -11.628 1.00 94.62 96 GLU A C 1
ATOM 744 O O . GLU A 1 96 ? 14.167 4.320 -10.453 1.00 94.62 96 GLU A O 1
ATOM 749 N N . GLY A 1 97 ? 14.241 3.788 -12.647 1.00 91.75 97 GLY A N 1
ATOM 750 C CA . GLY A 1 97 ? 15.015 2.557 -12.511 1.00 91.75 97 GLY A CA 1
ATOM 751 C C . GLY A 1 97 ? 14.176 1.297 -12.295 1.00 91.75 97 GLY A C 1
ATOM 752 O O . GLY A 1 97 ? 14.766 0.225 -12.175 1.00 91.75 97 GLY A O 1
ATOM 753 N N . ALA A 1 98 ? 12.845 1.418 -12.269 1.00 93.25 98 ALA A N 1
ATOM 754 C CA . ALA A 1 98 ? 11.950 0.282 -12.449 1.00 93.25 98 ALA A CA 1
ATOM 755 C C . ALA A 1 98 ? 11.976 -0.182 -13.917 1.00 93.25 98 ALA A C 1
ATOM 757 O O . ALA A 1 98 ? 12.093 0.634 -14.836 1.00 93.25 98 ALA A O 1
ATOM 758 N N . GLU A 1 99 ? 11.901 -1.491 -14.130 1.00 92.62 99 GLU A N 1
ATOM 759 C CA . GLU A 1 99 ? 11.791 -2.097 -15.453 1.00 92.62 99 GLU A CA 1
ATOM 760 C C . GLU A 1 99 ? 10.430 -1.801 -16.099 1.00 92.62 99 GLU A C 1
ATOM 762 O O . GLU A 1 99 ? 9.490 -1.322 -15.461 1.00 92.62 99 GLU A O 1
ATOM 767 N N . GLY A 1 100 ? 10.332 -2.077 -17.399 1.00 87.81 100 GLY A N 1
ATOM 768 C CA . GLY A 1 100 ? 9.080 -1.950 -18.133 1.00 87.81 100 GLY A CA 1
ATOM 769 C C . GLY A 1 100 ? 8.026 -2.995 -17.728 1.00 87.81 100 GLY A C 1
ATOM 770 O O . GLY A 1 100 ? 8.321 -3.959 -17.009 1.00 87.81 100 GLY A O 1
ATOM 771 N N . PRO A 1 101 ? 6.781 -2.833 -18.209 1.00 85.88 101 PRO A N 1
ATOM 772 C CA . PRO A 1 101 ? 5.668 -3.731 -17.896 1.00 85.88 101 PRO A CA 1
ATOM 773 C C . PRO A 1 101 ? 5.904 -5.177 -18.355 1.00 85.88 101 PRO A C 1
ATOM 775 O O . PRO A 1 101 ? 5.290 -6.092 -17.822 1.00 85.88 101 PRO A O 1
ATOM 778 N N . GLU A 1 102 ? 6.805 -5.415 -19.312 1.00 84.38 102 GLU A N 1
ATOM 779 C CA . GLU A 1 102 ? 7.177 -6.758 -19.762 1.00 84.38 102 GLU A CA 1
ATOM 780 C C . GLU A 1 102 ? 7.904 -7.600 -18.701 1.00 84.38 102 GLU A C 1
ATOM 782 O O . GLU A 1 102 ? 8.010 -8.813 -18.867 1.00 84.38 102 GLU A O 1
ATOM 787 N N . ASN A 1 103 ? 8.393 -6.963 -17.632 1.00 85.75 103 ASN A N 1
ATOM 788 C CA . ASN A 1 103 ? 9.125 -7.600 -16.536 1.00 85.75 103 ASN A CA 1
ATOM 789 C C . ASN A 1 103 ? 8.442 -7.394 -15.176 1.00 85.75 103 ASN A C 1
ATOM 791 O O . ASN A 1 103 ? 9.126 -7.423 -14.153 1.00 85.75 103 ASN A O 1
ATOM 795 N N . ASP A 1 104 ? 7.126 -7.144 -15.154 1.00 89.00 104 ASP A N 1
ATOM 796 C CA . ASP A 1 104 ? 6.381 -6.911 -13.910 1.00 89.00 104 ASP A CA 1
ATOM 797 C C . ASP A 1 104 ? 7.004 -5.762 -13.083 1.00 89.00 104 ASP A C 1
ATOM 799 O O . ASP A 1 104 ? 7.157 -5.828 -11.863 1.00 89.00 104 ASP A O 1
ATOM 803 N N . GLY A 1 105 ? 7.438 -4.706 -13.785 1.00 91.81 105 GLY A N 1
ATOM 804 C CA . GLY A 1 105 ? 8.356 -3.699 -13.252 1.00 91.81 105 GLY A CA 1
ATOM 805 C C . GLY A 1 105 ? 7.817 -2.819 -12.129 1.00 91.81 105 GLY A C 1
ATOM 806 O O . GLY A 1 105 ? 8.601 -2.332 -11.317 1.00 91.81 105 GLY A O 1
ATOM 807 N N . ASP A 1 106 ? 6.502 -2.611 -12.066 1.00 96.00 106 ASP A N 1
ATOM 808 C CA . ASP A 1 106 ? 5.868 -1.692 -11.118 1.00 96.00 106 ASP A CA 1
ATOM 809 C C . ASP A 1 106 ? 4.454 -2.161 -10.755 1.00 96.00 106 ASP A C 1
ATOM 811 O O . ASP A 1 106 ? 3.468 -1.768 -11.388 1.00 96.00 106 ASP A O 1
ATOM 815 N N . GLY A 1 107 ? 4.375 -3.032 -9.751 1.00 97.06 107 GLY A N 1
ATOM 816 C CA . GLY A 1 107 ? 3.134 -3.618 -9.254 1.00 97.06 107 GLY A CA 1
ATOM 817 C C . GLY A 1 107 ? 2.783 -3.170 -7.844 1.00 97.06 107 GLY A C 1
ATOM 818 O O . GLY A 1 107 ? 3.575 -2.540 -7.143 1.00 97.06 107 GLY A O 1
ATOM 819 N N . PHE A 1 108 ? 1.588 -3.523 -7.389 1.00 98.19 108 PHE A N 1
ATOM 820 C CA . PHE A 1 108 ? 1.165 -3.267 -6.017 1.00 98.19 108 PHE A CA 1
ATOM 821 C C . PHE A 1 108 ? 0.263 -4.367 -5.467 1.00 98.19 108 PHE A C 1
ATOM 823 O O . PHE A 1 108 ? -0.316 -5.150 -6.217 1.00 98.19 108 PHE A O 1
ATOM 830 N N . ILE A 1 109 ? 0.192 -4.436 -4.140 1.00 97.88 109 ILE A N 1
ATOM 831 C CA . ILE A 1 109 ? -0.487 -5.491 -3.396 1.00 97.88 109 ILE A CA 1
ATOM 832 C C . ILE A 1 109 ? -0.971 -4.968 -2.040 1.00 97.88 109 ILE A C 1
ATOM 834 O O . ILE A 1 109 ? -0.411 -4.033 -1.462 1.00 97.88 109 ILE A O 1
ATOM 838 N N . VAL A 1 110 ? -2.021 -5.600 -1.532 1.00 97.88 110 VAL A N 1
ATOM 839 C CA . VAL A 1 110 ? -2.432 -5.553 -0.125 1.00 97.88 110 VAL A CA 1
ATOM 840 C C . VAL A 1 110 ? -2.311 -6.947 0.459 1.00 97.88 110 VAL A C 1
ATOM 842 O O . VAL A 1 110 ? -2.853 -7.888 -0.128 1.00 97.88 110 VAL A O 1
ATOM 845 N N . GLU A 1 111 ? -1.656 -7.052 1.608 1.00 96.38 111 GLU A N 1
ATOM 846 C CA . GLU A 1 111 ? -1.418 -8.304 2.327 1.00 96.38 111 GLU A CA 1
ATOM 847 C C . GLU A 1 111 ? -1.928 -8.215 3.765 1.00 96.38 111 GLU A C 1
ATOM 849 O O . GLU A 1 111 ? -2.024 -7.132 4.347 1.00 96.38 111 GLU A O 1
ATOM 854 N N . TRP A 1 112 ? -2.257 -9.360 4.355 1.00 95.69 112 TRP A N 1
ATOM 855 C CA . TRP A 1 112 ? -2.662 -9.473 5.752 1.00 95.69 112 TRP A CA 1
ATOM 856 C C . TRP A 1 112 ? -2.294 -10.834 6.337 1.00 95.69 112 TRP A C 1
ATOM 858 O O . TRP A 1 112 ? -2.107 -11.825 5.634 1.00 95.69 112 TRP A O 1
ATOM 868 N N . GLY A 1 113 ? -2.269 -10.905 7.660 1.00 92.50 113 GLY A N 1
ATOM 869 C CA . GLY A 1 113 ? -2.031 -12.142 8.394 1.00 92.50 113 GLY A CA 1
ATOM 870 C C . GLY A 1 113 ? -1.396 -11.847 9.738 1.00 92.50 113 GLY A C 1
ATOM 871 O O . GLY A 1 113 ? -1.521 -10.738 10.259 1.00 92.50 113 GLY A O 1
ATOM 872 N N . ARG A 1 114 ? -0.700 -12.831 10.299 1.00 89.56 114 ARG A N 1
ATOM 873 C CA . ARG A 1 114 ? 0.121 -12.658 11.500 1.00 89.56 114 ARG A CA 1
ATOM 874 C C . ARG A 1 114 ? 1.589 -12.861 11.151 1.00 89.56 114 ARG A C 1
ATOM 876 O O . ARG A 1 114 ? 1.977 -13.951 10.733 1.00 89.56 114 ARG A O 1
ATOM 883 N N . TRP A 1 115 ? 2.406 -11.820 11.314 1.00 79.69 115 TRP A N 1
ATOM 884 C CA . TRP A 1 115 ? 3.823 -11.848 10.925 1.00 79.69 115 TRP A CA 1
ATOM 885 C C . TRP A 1 115 ? 4.752 -11.499 12.089 1.00 79.69 115 TRP A C 1
ATOM 887 O O . TRP A 1 115 ? 4.397 -10.777 13.020 1.00 79.69 115 TRP A O 1
ATOM 897 N N . SER A 1 116 ? 5.965 -12.052 12.051 1.00 54.66 116 SER A N 1
ATOM 898 C CA . SER A 1 116 ? 6.900 -12.086 13.183 1.00 54.66 116 SER A CA 1
ATOM 899 C C . SER A 1 116 ? 7.673 -10.791 13.438 1.00 54.66 116 SER A C 1
ATOM 901 O O . SER A 1 116 ? 8.395 -10.721 14.429 1.00 54.66 116 SER A O 1
ATOM 903 N N . CYS A 1 117 ? 7.580 -9.786 12.565 1.00 49.59 117 CYS A N 1
ATOM 904 C CA . CYS A 1 117 ? 8.336 -8.536 12.717 1.00 49.59 117 CYS A CA 1
ATOM 905 C C . CYS A 1 117 ? 7.899 -7.698 13.935 1.00 49.59 117 CYS A C 1
ATOM 907 O O . CYS A 1 117 ? 8.664 -6.838 14.359 1.00 49.59 117 CYS A O 1
ATOM 909 N N . ASP A 1 118 ? 6.751 -8.005 14.551 1.00 56.16 118 ASP A N 1
ATOM 910 C CA . ASP A 1 118 ? 6.357 -7.478 15.863 1.00 56.16 118 ASP A CA 1
ATOM 911 C C . ASP A 1 118 ? 5.486 -8.501 16.623 1.00 56.16 118 ASP A C 1
ATOM 913 O O . ASP A 1 118 ? 4.281 -8.333 16.755 1.00 56.16 118 ASP A O 1
ATOM 917 N N . GLU A 1 119 ? 6.079 -9.606 17.093 1.00 67.75 119 GLU A N 1
ATOM 918 C CA . GLU A 1 119 ? 5.431 -10.569 18.016 1.00 67.75 119 GLU A CA 1
ATOM 919 C C . GLU A 1 119 ? 4.241 -11.391 17.458 1.00 67.75 119 GLU A C 1
ATOM 921 O O . GLU A 1 119 ? 3.311 -11.702 18.200 1.00 67.75 119 GLU A O 1
ATOM 926 N N . GLU A 1 120 ? 4.241 -11.777 16.175 1.00 82.62 120 GLU A N 1
ATOM 927 C CA . GLU A 1 120 ? 3.125 -12.537 15.558 1.00 82.62 120 GLU A CA 1
ATOM 928 C C . GLU A 1 120 ? 1.767 -11.822 15.694 1.00 82.62 120 GLU A C 1
ATOM 930 O O . GLU A 1 120 ? 0.708 -12.439 15.874 1.00 82.62 120 GLU A O 1
ATOM 935 N N . ARG A 1 121 ? 1.787 -10.489 15.631 1.00 89.00 121 ARG A N 1
ATOM 936 C CA . ARG A 1 121 ? 0.581 -9.665 15.705 1.00 89.00 121 ARG A CA 1
ATOM 937 C C . ARG A 1 121 ? -0.175 -9.650 14.378 1.00 89.00 121 ARG A C 1
ATOM 939 O O . ARG A 1 121 ? 0.449 -9.793 13.324 1.00 89.00 121 ARG A O 1
ATOM 946 N N . PRO A 1 122 ? -1.506 -9.443 14.411 1.00 93.81 122 PRO A N 1
ATOM 947 C CA . PRO A 1 122 ? -2.281 -9.191 13.206 1.00 93.81 122 PRO A CA 1
ATOM 948 C C . PRO A 1 122 ? -1.731 -7.969 12.476 1.00 93.81 122 PRO A C 1
ATOM 950 O O . PRO A 1 122 ? -1.542 -6.910 13.081 1.00 93.81 122 PRO A O 1
ATOM 953 N N . ALA A 1 123 ? -1.501 -8.115 11.180 1.00 94.31 123 ALA A N 1
ATOM 954 C CA . ALA A 1 123 ? -0.944 -7.088 10.327 1.00 94.31 123 ALA A CA 1
ATOM 955 C C . ALA A 1 123 ? -1.758 -6.929 9.042 1.00 94.31 123 ALA A C 1
ATOM 957 O O . ALA A 1 123 ? -2.342 -7.884 8.528 1.00 94.31 123 ALA A O 1
ATOM 958 N N . LEU A 1 124 ? -1.779 -5.697 8.546 1.00 95.94 124 LEU A N 1
ATOM 959 C CA . LEU A 1 124 ? -2.235 -5.314 7.215 1.00 95.94 124 LEU A CA 1
ATOM 960 C C . LEU A 1 124 ? -1.105 -4.510 6.580 1.00 95.94 124 LEU A C 1
ATOM 962 O O . LEU A 1 124 ? -0.544 -3.636 7.245 1.00 95.94 124 LEU A O 1
ATOM 966 N N . SER A 1 125 ? -0.779 -4.758 5.319 1.00 96.88 125 SER A N 1
ATOM 967 C CA . SER A 1 125 ? 0.238 -3.974 4.630 1.00 96.88 125 SER A CA 1
ATOM 968 C C . SER A 1 125 ? -0.152 -3.560 3.223 1.00 96.88 125 SER A C 1
ATOM 970 O O . SER A 1 125 ? -0.965 -4.200 2.555 1.00 96.88 125 SER A O 1
ATOM 972 N N . PHE A 1 126 ? 0.420 -2.432 2.803 1.00 98.38 126 PHE A N 1
ATOM 973 C CA . PHE A 1 126 ? 0.299 -1.870 1.463 1.00 98.38 126 PHE A CA 1
ATOM 974 C C . PHE A 1 126 ? 1.679 -1.889 0.816 1.00 98.38 126 PHE A C 1
ATOM 976 O O . PHE A 1 126 ? 2.591 -1.198 1.280 1.00 98.38 126 PHE A O 1
ATOM 983 N N . GLY A 1 127 ? 1.835 -2.695 -0.231 1.00 98.06 127 GLY A N 1
ATOM 984 C CA . GLY A 1 127 ? 3.108 -2.938 -0.895 1.00 98.06 127 GLY A CA 1
ATOM 985 C C . GLY A 1 127 ? 3.122 -2.426 -2.329 1.00 98.06 127 GLY A C 1
ATOM 986 O O . GLY A 1 127 ? 2.195 -2.695 -3.088 1.00 98.06 127 GLY A O 1
ATOM 987 N N . ARG A 1 128 ? 4.193 -1.738 -2.728 1.00 98.25 128 ARG A N 1
ATOM 988 C CA . ARG A 1 128 ? 4.541 -1.476 -4.133 1.00 98.25 128 ARG A CA 1
ATOM 989 C C . ARG A 1 128 ? 5.786 -2.282 -4.484 1.00 98.25 128 ARG A C 1
ATOM 991 O O . ARG A 1 128 ? 6.833 -2.067 -3.874 1.00 98.25 128 ARG A O 1
ATOM 998 N N . LEU A 1 129 ? 5.664 -3.203 -5.431 1.00 97.75 129 LEU A N 1
ATOM 999 C CA . LEU A 1 129 ? 6.751 -4.039 -5.929 1.00 97.75 129 LEU A CA 1
ATOM 1000 C C . LEU A 1 129 ? 7.406 -3.373 -7.136 1.00 97.75 129 LEU A C 1
ATOM 1002 O O . LEU A 1 129 ? 6.722 -2.917 -8.047 1.00 97.75 129 LEU A O 1
ATOM 1006 N N . LEU A 1 130 ? 8.731 -3.347 -7.136 1.00 97.19 130 LEU A N 1
ATOM 1007 C CA . LEU A 1 130 ? 9.564 -2.751 -8.164 1.00 97.19 130 LEU A CA 1
ATOM 1008 C C . LEU A 1 130 ? 10.540 -3.811 -8.668 1.00 97.19 130 LEU A C 1
ATOM 1010 O O . LEU A 1 130 ? 11.379 -4.279 -7.896 1.00 97.19 130 LEU A O 1
ATOM 1014 N N . ALA A 1 131 ? 10.456 -4.171 -9.945 1.00 95.94 131 ALA A N 1
ATOM 1015 C CA . ALA A 1 131 ? 11.513 -4.936 -10.597 1.00 95.94 131 ALA A CA 1
ATOM 1016 C C . ALA A 1 131 ? 12.567 -3.938 -11.089 1.00 95.94 131 ALA A C 1
ATOM 1018 O O . ALA A 1 131 ? 12.247 -3.021 -11.841 1.00 95.94 131 ALA A O 1
ATOM 1019 N N . VAL A 1 132 ? 13.812 -4.068 -10.640 1.00 94.12 132 VAL A N 1
ATOM 1020 C CA . VAL A 1 132 ? 14.898 -3.126 -10.945 1.00 94.12 132 VAL A CA 1
ATOM 1021 C C . VAL A 1 132 ? 16.108 -3.861 -11.501 1.00 94.12 132 VAL A C 1
ATOM 1023 O O . VAL A 1 132 ? 16.361 -5.025 -11.185 1.00 94.12 132 VAL A O 1
ATOM 1026 N N . ASN A 1 133 ? 16.917 -3.169 -12.298 1.00 88.06 133 ASN A N 1
ATOM 1027 C CA . ASN A 1 133 ? 18.181 -3.732 -12.748 1.00 88.06 133 ASN A CA 1
ATOM 1028 C C . ASN A 1 133 ? 19.206 -3.757 -11.595 1.00 88.06 133 ASN A C 1
ATOM 1030 O O . ASN A 1 133 ? 19.697 -2.709 -11.165 1.00 88.06 133 ASN A O 1
ATOM 1034 N N . GLY A 1 134 ? 19.574 -4.961 -11.147 1.00 74.94 134 GLY A N 1
ATOM 1035 C CA . GLY A 1 134 ? 20.607 -5.224 -10.132 1.00 74.94 134 GLY A CA 1
ATOM 1036 C C . GLY A 1 134 ? 22.051 -4.908 -10.552 1.00 74.94 134 GLY A C 1
ATOM 1037 O O . GLY A 1 134 ? 23.001 -5.230 -9.843 1.00 74.94 134 GLY A O 1
ATOM 1038 N N . GLY A 1 135 ? 22.255 -4.298 -11.723 1.00 72.81 135 GLY A N 1
ATOM 1039 C CA . GLY A 1 135 ? 23.576 -3.990 -12.276 1.00 72.81 135 GLY A CA 1
ATOM 1040 C C . GLY A 1 135 ? 24.206 -5.137 -13.069 1.00 72.81 135 GLY A C 1
ATOM 1041 O O . GLY A 1 135 ? 25.378 -5.045 -13.433 1.00 72.81 135 GLY A O 1
ATOM 1042 N N . GLN A 1 136 ? 23.449 -6.203 -13.347 1.00 71.62 136 GLN A N 1
ATOM 1043 C CA . GLN A 1 136 ? 23.838 -7.243 -14.299 1.00 71.62 136 GLN A CA 1
ATOM 1044 C C . GLN A 1 136 ? 23.646 -6.756 -15.743 1.00 71.62 136 GLN A C 1
ATOM 1046 O O . GLN A 1 136 ? 22.797 -5.909 -16.031 1.00 71.62 136 GLN A O 1
ATOM 1051 N N . GLU A 1 137 ? 24.451 -7.287 -16.664 1.00 76.75 137 GLU A N 1
ATOM 1052 C CA . GLU A 1 137 ? 24.353 -6.946 -18.082 1.00 76.75 137 GLU A CA 1
ATOM 1053 C C . GLU A 1 137 ? 23.040 -7.500 -18.650 1.00 76.75 137 GLU A C 1
ATOM 1055 O O . GLU A 1 137 ? 22.784 -8.701 -18.590 1.00 76.75 137 GLU A O 1
ATOM 1060 N N . ARG A 1 138 ? 22.191 -6.611 -19.180 1.00 75.00 138 ARG A N 1
ATOM 1061 C CA . ARG A 1 138 ? 20.834 -6.949 -19.647 1.00 75.00 138 ARG A CA 1
ATOM 1062 C C . ARG A 1 138 ? 20.825 -7.957 -20.805 1.00 75.00 138 ARG A C 1
ATOM 1064 O O . ARG A 1 138 ? 19.813 -8.610 -21.029 1.00 75.00 138 ARG A O 1
ATOM 1071 N N . ASP A 1 139 ? 21.943 -8.086 -21.518 1.00 80.81 139 ASP A N 1
ATOM 1072 C CA . ASP A 1 139 ? 22.105 -9.016 -22.640 1.00 80.81 139 ASP A CA 1
ATOM 1073 C C . ASP A 1 139 ? 22.426 -10.458 -22.194 1.00 80.81 139 ASP A C 1
ATOM 1075 O O . ASP A 1 139 ? 22.520 -11.356 -23.037 1.00 80.81 139 ASP A O 1
ATOM 1079 N N . ASP A 1 140 ? 22.583 -10.715 -20.888 1.00 81.12 140 ASP A N 1
ATOM 1080 C CA . ASP A 1 140 ? 22.718 -12.077 -20.370 1.00 81.12 140 ASP A CA 1
ATOM 1081 C C . ASP A 1 140 ? 21.384 -12.841 -20.549 1.00 81.12 140 ASP A C 1
ATOM 1083 O O . ASP A 1 140 ? 20.35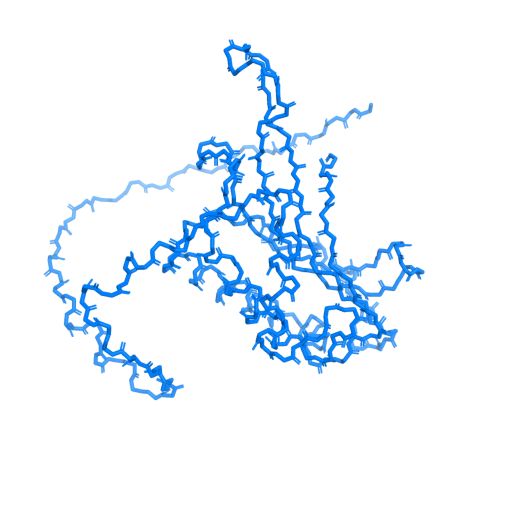4 -12.429 -20.010 1.00 81.12 140 ASP A O 1
ATOM 1087 N N . PRO A 1 141 ? 21.361 -13.983 -21.265 1.00 80.50 141 PRO A N 1
ATOM 1088 C CA . PRO A 1 141 ? 20.150 -14.787 -21.455 1.00 80.50 141 PRO A CA 1
ATOM 1089 C C . PRO A 1 141 ? 19.576 -15.387 -20.158 1.00 80.50 141 PRO A C 1
ATOM 1091 O O . PRO A 1 141 ? 18.477 -15.944 -20.177 1.00 80.50 141 PRO A O 1
ATOM 1094 N N . HIS A 1 142 ? 20.308 -15.314 -19.047 1.00 82.25 142 HIS A N 1
ATOM 1095 C CA . HIS A 1 142 ? 19.877 -15.718 -17.710 1.00 82.25 142 HIS A CA 1
ATOM 1096 C C . HIS A 1 142 ? 19.598 -14.534 -16.779 1.00 82.25 142 HIS A C 1
ATOM 1098 O O . HIS A 1 142 ? 19.331 -14.754 -15.596 1.00 82.25 142 HIS A O 1
ATOM 1104 N N . TRP A 1 143 ? 19.645 -13.302 -17.292 1.00 86.19 143 TRP A N 1
ATOM 1105 C CA . TRP A 1 143 ? 19.325 -12.105 -16.527 1.00 86.19 143 TRP A CA 1
ATOM 1106 C C . TRP A 1 143 ? 17.908 -12.182 -15.946 1.00 86.19 143 TRP A C 1
ATOM 1108 O O . TRP A 1 143 ? 16.963 -12.633 -16.602 1.00 86.19 143 TRP A O 1
ATOM 1118 N N . GLN A 1 144 ? 17.773 -11.733 -14.702 1.00 86.00 144 GLN A N 1
ATOM 1119 C CA . GLN A 1 144 ? 16.503 -11.523 -14.018 1.00 86.00 144 GLN A CA 1
ATOM 1120 C C . GLN A 1 144 ? 16.583 -10.187 -13.271 1.00 86.00 144 GLN A C 1
ATOM 1122 O O . GLN A 1 144 ? 17.652 -9.861 -12.74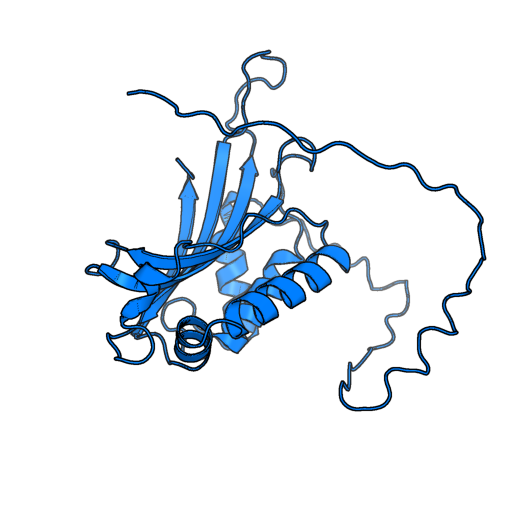0 1.00 86.00 144 GLN A O 1
ATOM 1127 N N . PRO A 1 145 ? 15.489 -9.414 -13.208 1.00 91.00 145 PRO A N 1
ATOM 1128 C CA . PRO A 1 145 ? 15.461 -8.222 -12.379 1.00 91.00 145 PRO A CA 1
ATOM 1129 C C . PRO A 1 145 ? 15.553 -8.593 -10.894 1.00 91.00 145 PRO A C 1
ATOM 1131 O O . PRO A 1 145 ? 15.157 -9.680 -10.468 1.00 91.00 145 PRO A O 1
ATOM 1134 N N . GLU A 1 146 ? 16.056 -7.661 -10.092 1.00 93.38 146 GLU A N 1
ATOM 1135 C CA . GLU A 1 146 ? 15.902 -7.729 -8.644 1.00 93.38 146 GLU A CA 1
ATOM 1136 C C . GLU A 1 146 ? 14.537 -7.173 -8.265 1.00 93.38 146 GLU A C 1
ATOM 1138 O O . GLU A 1 146 ? 14.147 -6.107 -8.737 1.00 93.38 146 GLU A O 1
ATOM 1143 N N . TYR A 1 147 ? 13.836 -7.849 -7.364 1.00 94.62 147 TYR A N 1
ATOM 1144 C CA . TYR A 1 147 ? 12.561 -7.366 -6.859 1.00 94.62 147 TYR A CA 1
ATOM 1145 C C . TYR A 1 147 ? 12.762 -6.653 -5.530 1.00 94.62 147 TYR A C 1
ATOM 1147 O O . TYR A 1 147 ? 13.389 -7.172 -4.608 1.00 94.62 147 TYR A O 1
ATOM 1155 N N . TRP A 1 148 ? 12.223 -5.447 -5.433 1.00 97.12 148 TRP A N 1
ATOM 1156 C CA . TRP A 1 148 ? 12.257 -4.618 -4.239 1.00 97.12 148 TRP A CA 1
ATOM 1157 C C . TRP A 1 148 ? 10.845 -4.169 -3.900 1.00 97.12 148 TRP A C 1
ATOM 1159 O O . TRP A 1 148 ? 10.081 -3.792 -4.783 1.00 97.12 148 TRP A O 1
ATOM 1169 N N . LYS A 1 149 ? 10.484 -4.191 -2.622 1.00 97.44 149 LYS A N 1
ATOM 1170 C CA . LYS A 1 149 ? 9.152 -3.832 -2.148 1.00 97.44 149 LYS A CA 1
ATOM 1171 C C . LYS A 1 149 ? 9.235 -2.625 -1.230 1.00 97.44 149 LYS A C 1
ATOM 1173 O O . LYS A 1 149 ? 9.977 -2.621 -0.250 1.00 97.44 149 LYS A O 1
ATOM 1178 N N . VAL A 1 150 ? 8.462 -1.597 -1.561 1.00 98.25 150 VAL A N 1
ATOM 1179 C CA . VAL A 1 150 ? 8.157 -0.491 -0.653 1.00 98.25 150 VAL A CA 1
ATOM 1180 C C . VAL A 1 150 ? 6.890 -0.863 0.091 1.00 98.25 150 VAL A C 1
ATOM 1182 O O . VAL A 1 150 ? 5.862 -1.079 -0.546 1.00 98.25 150 VAL A O 1
ATOM 1185 N N . GLU A 1 151 ? 6.944 -0.924 1.412 1.00 97.25 151 GLU A N 1
ATOM 1186 C CA . GLU A 1 151 ? 5.842 -1.444 2.215 1.00 97.25 151 GLU A CA 1
ATOM 1187 C C . GLU A 1 151 ? 5.517 -0.508 3.370 1.00 97.25 151 GLU A C 1
ATOM 1189 O O . GLU A 1 151 ? 6.408 -0.143 4.132 1.00 97.25 151 GLU A O 1
ATOM 1194 N N . LEU A 1 152 ? 4.241 -0.134 3.503 1.00 97.94 152 LEU A N 1
ATOM 1195 C CA . LEU A 1 152 ? 3.686 0.326 4.774 1.00 97.94 152 LEU A CA 1
ATOM 1196 C C . LEU A 1 152 ? 3.075 -0.880 5.469 1.00 97.94 152 LEU A C 1
ATOM 1198 O O . LEU A 1 152 ? 2.082 -1.421 4.987 1.00 97.94 152 LEU A O 1
ATOM 1202 N N . GLN A 1 153 ? 3.622 -1.242 6.620 1.00 95.94 153 GLN A N 1
ATOM 1203 C CA . GLN A 1 153 ? 3.041 -2.248 7.491 1.00 95.94 153 GLN A CA 1
ATOM 1204 C C . GLN A 1 153 ? 2.275 -1.584 8.636 1.00 95.94 153 GLN A C 1
ATOM 1206 O O . GLN A 1 153 ? 2.754 -0.623 9.239 1.00 95.94 153 GLN A O 1
ATOM 1211 N N . LEU A 1 154 ? 1.094 -2.117 8.948 1.00 96.56 154 LEU A N 1
ATOM 1212 C CA . LEU A 1 154 ? 0.232 -1.716 10.054 1.00 96.56 154 LEU A CA 1
ATOM 1213 C C . LEU A 1 154 ? 0.015 -2.923 10.966 1.00 96.56 154 LEU A C 1
ATOM 1215 O O . LEU A 1 154 ? -0.559 -3.918 10.529 1.00 96.56 154 LEU A O 1
ATOM 1219 N N . CYS A 1 155 ? 0.436 -2.835 12.224 1.00 95.31 155 CYS A N 1
ATOM 1220 C CA . CYS A 1 155 ? 0.222 -3.886 13.218 1.00 95.31 155 CYS A CA 1
ATOM 1221 C C . CYS A 1 155 ? -0.915 -3.493 14.161 1.00 95.31 155 CYS A C 1
ATOM 1223 O O . CYS A 1 155 ? -1.014 -2.344 14.603 1.00 95.31 155 CYS A O 1
ATOM 1225 N N . PHE A 1 156 ? -1.754 -4.459 14.512 1.00 95.00 156 PHE A N 1
ATOM 1226 C CA . PHE A 1 156 ? -2.934 -4.266 15.346 1.00 95.00 156 PHE A CA 1
ATOM 1227 C C . PHE A 1 156 ? -2.794 -5.029 16.660 1.00 95.00 156 PHE A C 1
ATOM 1229 O O . PHE A 1 156 ? -2.057 -6.009 16.766 1.00 95.00 156 PHE A O 1
ATOM 1236 N N . ALA A 1 157 ? -3.520 -4.574 17.679 1.00 94.00 157 ALA A N 1
ATOM 1237 C CA . ALA A 1 157 ? -3.732 -5.389 18.865 1.00 94.00 157 ALA A CA 1
ATOM 1238 C C . ALA A 1 157 ? -4.582 -6.620 18.510 1.00 94.00 157 ALA A C 1
ATOM 1240 O O . ALA A 1 157 ? -5.323 -6.620 17.522 1.00 94.00 157 ALA A O 1
ATOM 1241 N N . ASP A 1 158 ? -4.511 -7.658 19.337 1.00 93.25 158 ASP A N 1
ATOM 1242 C CA . ASP A 1 158 ? -5.461 -8.760 19.245 1.00 93.25 158 ASP A CA 1
ATOM 1243 C C . ASP A 1 158 ? -6.884 -8.276 19.542 1.00 93.25 158 ASP A C 1
ATOM 1245 O O . ASP A 1 158 ? -7.130 -7.607 20.547 1.00 93.25 158 ASP A O 1
ATOM 1249 N N . ASP A 1 159 ? -7.825 -8.661 18.683 1.00 95.38 159 ASP A N 1
ATOM 1250 C CA . ASP A 1 159 ? -9.253 -8.408 18.854 1.00 95.38 159 ASP A CA 1
ATOM 1251 C C . ASP A 1 159 ? -10.051 -9.608 18.317 1.00 95.38 159 ASP A C 1
ATOM 1253 O O . ASP A 1 159 ? -9.688 -10.179 17.280 1.00 95.38 159 ASP A O 1
ATOM 1257 N N . PRO A 1 160 ? -11.153 -10.006 18.980 1.00 96.19 160 PRO A N 1
ATOM 1258 C CA . PRO A 1 160 ? -12.041 -11.048 18.476 1.00 96.19 160 PRO A CA 1
ATOM 1259 C C . PRO A 1 160 ? -12.504 -10.844 17.026 1.00 96.19 160 PRO A C 1
ATOM 1261 O O . PRO A 1 160 ? -12.692 -11.835 16.320 1.00 96.19 160 PRO A O 1
ATOM 1264 N N . ALA A 1 161 ? -12.658 -9.596 16.567 1.00 96.56 161 ALA A N 1
ATOM 1265 C CA . ALA A 1 161 ? -13.153 -9.255 15.233 1.00 96.56 161 ALA A CA 1
ATOM 1266 C C . ALA A 1 161 ? -12.249 -9.720 14.076 1.00 96.56 161 ALA A C 1
ATOM 1268 O O . ALA A 1 161 ? -12.738 -9.839 12.955 1.00 96.56 161 ALA A O 1
ATOM 1269 N N . TRP A 1 162 ? -10.968 -10.003 14.330 1.00 94.75 162 TRP A N 1
ATOM 1270 C CA . TRP A 1 162 ? -10.011 -10.541 13.348 1.00 94.75 162 TRP A CA 1
ATOM 1271 C C . TRP A 1 162 ? -9.203 -11.720 13.904 1.00 94.75 162 TRP A C 1
ATOM 1273 O O . TRP A 1 162 ? -8.106 -12.023 13.437 1.00 94.75 162 TRP A O 1
ATOM 1283 N N . SER A 1 163 ? -9.753 -12.412 14.904 1.00 92.19 163 SER A N 1
ATOM 1284 C CA . SER A 1 163 ? -9.102 -13.567 15.536 1.00 92.19 163 SER A CA 1
ATOM 1285 C C . SER A 1 163 ? -8.885 -14.754 14.588 1.00 92.19 163 SER A C 1
ATOM 1287 O O . SER A 1 163 ? -8.011 -15.580 14.832 1.00 92.19 163 SER A O 1
ATOM 1289 N N . ASP A 1 164 ? -9.643 -14.823 13.495 1.00 90.69 164 ASP A N 1
ATOM 1290 C CA . ASP A 1 164 ? -9.582 -15.861 12.468 1.00 90.69 164 ASP A CA 1
ATOM 1291 C C . ASP A 1 164 ? -9.048 -15.340 11.122 1.00 90.69 164 ASP A C 1
ATOM 1293 O O . ASP A 1 164 ? -9.265 -15.977 10.092 1.00 90.69 164 ASP A O 1
ATOM 1297 N N . VAL A 1 165 ? -8.322 -14.214 11.108 1.00 91.25 165 VAL A N 1
ATOM 1298 C CA . VAL A 1 165 ? -7.767 -13.622 9.874 1.00 91.25 165 VAL A CA 1
ATOM 1299 C C . VAL A 1 165 ? -6.889 -14.604 9.080 1.00 91.25 165 VAL A C 1
ATOM 1301 O O . VAL A 1 165 ? -6.950 -14.636 7.853 1.00 91.25 165 VAL A O 1
ATOM 1304 N N . ASP A 1 166 ? -6.160 -15.494 9.760 1.00 86.75 166 ASP A N 1
ATOM 1305 C CA . ASP A 1 166 ? -5.340 -16.533 9.117 1.00 86.75 166 ASP A CA 1
ATOM 1306 C C . ASP A 1 166 ? -6.173 -17.670 8.494 1.00 86.75 166 ASP A C 1
ATOM 1308 O O . ASP A 1 166 ? -5.675 -18.457 7.690 1.00 86.75 166 ASP A O 1
ATOM 1312 N N . SER A 1 167 ? -7.460 -17.768 8.843 1.00 88.44 167 SER A N 1
ATOM 1313 C CA . SER A 1 167 ? -8.383 -18.786 8.322 1.00 88.44 167 SER A CA 1
ATOM 1314 C C . SER A 1 167 ? -9.065 -18.373 7.014 1.00 88.44 167 SER A C 1
ATOM 1316 O O . SER A 1 167 ? -9.818 -19.169 6.453 1.00 88.44 167 SER A O 1
ATOM 1318 N N . LEU A 1 168 ? -8.793 -17.168 6.493 1.00 89.25 168 LEU A N 1
ATOM 1319 C CA . LEU A 1 168 ? -9.340 -16.690 5.215 1.00 89.25 168 LEU A CA 1
ATOM 1320 C C . LEU A 1 168 ? -8.869 -17.526 4.009 1.00 89.25 168 LEU A C 1
ATOM 1322 O O . LEU A 1 168 ? -9.513 -17.513 2.963 1.00 89.25 168 LEU A O 1
ATOM 1326 N N . GLY A 1 169 ? -7.794 -18.309 4.156 1.00 87.12 169 GLY A N 1
ATOM 1327 C CA . GLY A 1 169 ? -7.290 -19.229 3.127 1.00 87.12 169 GLY A CA 1
ATOM 1328 C C . GLY A 1 169 ? -6.397 -18.576 2.067 1.00 87.12 169 GLY A C 1
ATOM 1329 O O . GLY A 1 169 ? -5.899 -19.267 1.182 1.00 87.12 169 GLY A O 1
ATOM 1330 N N . PHE A 1 170 ? -6.185 -17.267 2.170 1.00 90.31 170 PHE A N 1
ATOM 1331 C CA . PHE A 1 170 ? -5.254 -16.452 1.393 1.00 90.31 170 PHE A CA 1
ATOM 1332 C C . PHE A 1 170 ? -4.855 -15.241 2.257 1.00 90.31 170 PHE A C 1
ATOM 1334 O O . PHE A 1 170 ? -5.566 -14.888 3.204 1.00 90.31 170 PHE A O 1
ATOM 1341 N N . GLN A 1 171 ? -3.695 -14.655 1.970 1.00 93.75 171 GLN A N 1
ATOM 1342 C CA . GLN A 1 171 ? -3.066 -13.607 2.789 1.00 93.75 171 GLN A CA 1
ATOM 1343 C C . GLN A 1 171 ? -2.734 -12.353 1.977 1.00 93.75 171 GLN A C 1
ATOM 1345 O O . GLN A 1 171 ? -2.041 -11.462 2.458 1.00 93.75 171 GLN A O 1
ATOM 1350 N N . ASP A 1 172 ? -3.235 -12.279 0.745 1.00 95.75 172 ASP A N 1
ATOM 1351 C CA . ASP A 1 172 ? -2.944 -11.195 -0.172 1.00 95.75 172 ASP A CA 1
ATOM 1352 C C . ASP A 1 172 ? -4.005 -11.052 -1.271 1.00 95.75 172 ASP A C 1
ATOM 1354 O O . ASP A 1 172 ? -4.838 -11.930 -1.506 1.00 95.75 172 ASP A O 1
ATOM 1358 N N . THR A 1 173 ? -3.992 -9.898 -1.929 1.00 95.88 173 THR A N 1
ATOM 1359 C CA . THR A 1 173 ? -4.876 -9.563 -3.059 1.00 95.88 173 THR A CA 1
ATOM 1360 C C . THR A 1 173 ? -4.387 -10.096 -4.409 1.00 95.88 173 THR A C 1
ATOM 1362 O O . THR A 1 173 ? -5.127 -10.011 -5.391 1.00 95.88 173 THR A O 1
ATOM 1365 N N . GLY A 1 174 ? -3.174 -10.644 -4.475 1.00 95.56 174 GLY A N 1
ATOM 1366 C CA . GLY A 1 174 ? -2.390 -10.795 -5.694 1.00 95.56 174 GLY A CA 1
ATOM 1367 C C . GLY A 1 174 ? -1.812 -9.462 -6.179 1.00 95.56 174 GLY A C 1
ATOM 1368 O O . GLY A 1 174 ? -2.390 -8.398 -5.954 1.00 95.56 174 GLY A O 1
ATOM 1369 N N . PHE A 1 175 ? -0.666 -9.516 -6.862 1.00 96.00 175 PHE A N 1
ATOM 1370 C CA . PHE A 1 175 ? -0.089 -8.326 -7.487 1.00 96.00 175 PHE A CA 1
ATOM 1371 C C . PHE A 1 175 ? -0.946 -7.839 -8.656 1.00 96.00 175 PHE A C 1
ATOM 1373 O O . PHE A 1 175 ? -1.356 -8.623 -9.514 1.00 96.00 175 PHE A O 1
ATOM 1380 N N . ASP A 1 176 ? -1.149 -6.528 -8.706 1.00 97.75 176 ASP A N 1
ATOM 1381 C CA . ASP A 1 176 ? -1.740 -5.820 -9.835 1.00 97.75 176 ASP A CA 1
ATOM 1382 C C . ASP A 1 176 ? -0.689 -4.887 -10.454 1.00 97.75 176 ASP A C 1
ATOM 1384 O O . ASP A 1 176 ? 0.030 -4.185 -9.739 1.00 97.75 176 ASP A O 1
ATOM 1388 N N . TYR A 1 177 ? -0.584 -4.920 -11.782 1.00 96.75 177 TYR A N 1
ATOM 1389 C CA . TYR A 1 177 ? 0.405 -4.179 -12.573 1.00 96.75 177 TYR A CA 1
ATOM 1390 C C . TYR A 1 177 ? -0.258 -3.169 -13.518 1.00 96.75 177 TYR A C 1
ATOM 1392 O O . TYR A 1 177 ? 0.369 -2.726 -14.481 1.00 96.75 177 TYR A O 1
ATOM 1400 N N . ASP A 1 178 ? -1.524 -2.801 -13.272 1.00 96.62 178 ASP A N 1
ATOM 1401 C CA . ASP A 1 178 ? -2.219 -1.806 -14.086 1.00 96.62 178 ASP A CA 1
ATOM 1402 C C . ASP A 1 178 ? -1.403 -0.502 -14.143 1.00 96.62 178 ASP A C 1
ATOM 1404 O O . ASP A 1 178 ? -0.846 -0.024 -13.144 1.00 96.62 178 ASP A O 1
ATOM 1408 N N . GLU A 1 179 ? -1.336 0.081 -15.340 1.00 94.44 179 GLU A N 1
ATOM 1409 C CA . GLU A 1 179 ? -0.533 1.269 -15.633 1.00 94.44 179 GLU A CA 1
ATOM 1410 C C . GLU A 1 179 ? -0.936 2.474 -14.766 1.00 94.44 179 GLU A C 1
ATOM 1412 O O . GLU A 1 179 ? -2.109 2.656 -14.409 1.00 94.44 179 GLU A O 1
ATOM 1417 N N . ILE A 1 180 ? 0.047 3.335 -14.470 1.00 94.88 180 ILE A N 1
ATOM 1418 C CA . ILE A 1 180 ? -0.161 4.613 -13.775 1.00 94.88 180 ILE A CA 1
ATOM 1419 C C . ILE A 1 180 ? -1.286 5.411 -14.454 1.00 94.88 180 ILE A C 1
ATOM 1421 O O . ILE A 1 180 ? -1.364 5.518 -15.677 1.00 94.88 180 ILE A O 1
ATOM 1425 N N . GLY A 1 181 ? -2.160 6.007 -13.642 1.00 95.62 181 GLY A N 1
ATOM 1426 C CA . GLY A 1 181 ? -3.310 6.787 -14.077 1.00 95.62 181 GLY A CA 1
ATOM 1427 C C . GLY A 1 181 ? -4.643 6.123 -13.730 1.00 95.62 181 GLY A C 1
ATOM 1428 O O . GLY A 1 181 ? -4.864 5.620 -12.622 1.00 95.62 181 GLY A O 1
ATOM 1429 N N . ILE A 1 182 ? -5.579 6.175 -14.680 1.00 97.25 182 ILE A N 1
ATOM 1430 C CA . ILE A 1 182 ? -6.952 5.683 -14.495 1.00 97.25 182 ILE A CA 1
ATOM 1431 C C . ILE A 1 182 ? -6.998 4.166 -14.237 1.00 97.25 182 ILE A C 1
ATOM 1433 O O . ILE A 1 182 ? -7.692 3.787 -13.290 1.00 97.25 182 ILE A O 1
ATOM 1437 N N . PRO A 1 183 ? -6.285 3.299 -14.992 1.00 97.69 183 PRO A N 1
ATOM 1438 C CA . PRO A 1 183 ? -6.310 1.853 -14.756 1.00 97.69 183 PRO A CA 1
ATOM 1439 C C . PRO A 1 183 ? -5.923 1.491 -13.318 1.00 97.69 183 PRO A C 1
ATOM 1441 O O . PRO A 1 183 ? -6.738 0.926 -12.588 1.00 97.69 183 PRO A O 1
ATOM 1444 N N . ARG A 1 184 ? -4.766 1.970 -12.845 1.00 97.62 184 ARG A N 1
ATOM 1445 C CA . ARG A 1 184 ? -4.313 1.763 -11.461 1.00 97.62 184 ARG A CA 1
ATOM 1446 C C . ARG A 1 184 ? -5.284 2.306 -10.415 1.00 97.62 184 ARG A C 1
ATOM 1448 O O . ARG A 1 184 ? -5.513 1.678 -9.386 1.00 97.62 184 ARG A O 1
ATOM 1455 N N . THR A 1 185 ? -5.914 3.452 -10.678 1.00 97.81 185 THR A N 1
ATOM 1456 C CA . THR A 1 185 ? -6.953 4.004 -9.788 1.00 97.81 185 THR A CA 1
ATOM 1457 C C . THR A 1 185 ? -8.171 3.075 -9.688 1.00 97.81 185 THR A C 1
ATOM 1459 O O . THR A 1 185 ? -8.725 2.873 -8.604 1.00 97.81 185 THR A O 1
ATOM 1462 N N . ILE A 1 186 ? -8.590 2.477 -10.807 1.00 98.19 186 ILE A N 1
ATOM 1463 C CA . ILE A 1 186 ? -9.679 1.494 -10.839 1.00 98.19 186 ILE A CA 1
ATOM 1464 C C . ILE A 1 186 ? -9.281 0.232 -10.067 1.00 98.19 186 ILE A C 1
ATOM 1466 O O . ILE A 1 186 ? -10.092 -0.268 -9.281 1.00 98.19 186 ILE A O 1
ATOM 1470 N N . ALA A 1 187 ? -8.059 -0.267 -10.263 1.00 98.12 187 ALA A N 1
ATOM 1471 C CA . ALA A 1 187 ? -7.530 -1.433 -9.563 1.00 98.12 187 ALA A CA 1
ATOM 1472 C C . ALA A 1 187 ? -7.463 -1.222 -8.041 1.00 98.12 187 ALA A C 1
ATOM 1474 O O . ALA A 1 187 ? -7.988 -2.045 -7.290 1.00 98.12 187 ALA A O 1
ATOM 1475 N N . LEU A 1 188 ? -6.991 -0.059 -7.576 1.00 98.19 188 LEU A N 1
ATOM 1476 C CA . LEU A 1 188 ? -7.060 0.329 -6.160 1.00 98.19 188 LEU A CA 1
ATOM 1477 C C . LEU A 1 188 ? -8.496 0.290 -5.619 1.00 98.19 188 LEU A C 1
ATOM 1479 O O . LEU A 1 188 ? -8.761 -0.265 -4.552 1.00 98.19 188 LEU A O 1
ATOM 1483 N N . GLY A 1 189 ? -9.462 0.815 -6.376 1.00 98.12 189 GLY A N 1
ATOM 1484 C CA . GLY A 1 189 ? -10.875 0.736 -6.005 1.00 98.12 189 GLY A CA 1
ATOM 1485 C C . GLY A 1 189 ? -11.401 -0.703 -5.906 1.00 98.12 189 GLY A C 1
ATOM 1486 O O . GLY A 1 189 ? -12.236 -0.993 -5.047 1.00 98.12 189 GLY A O 1
ATOM 1487 N N . LYS A 1 190 ? -10.929 -1.618 -6.763 1.00 98.31 190 LYS A N 1
ATOM 1488 C CA . LYS A 1 190 ? -11.272 -3.049 -6.691 1.00 98.31 190 LYS A CA 1
ATOM 1489 C C . LYS A 1 190 ? -10.649 -3.707 -5.458 1.00 98.31 190 LYS A C 1
ATOM 1491 O O . LYS A 1 190 ? -11.382 -4.377 -4.735 1.00 98.31 190 LYS A O 1
ATOM 1496 N N . MET A 1 191 ? -9.363 -3.472 -5.184 1.00 98.00 191 MET A N 1
ATOM 1497 C CA . MET A 1 191 ? -8.678 -4.012 -4.002 1.00 98.00 191 MET A CA 1
ATOM 1498 C C . MET A 1 191 ? -9.346 -3.557 -2.708 1.00 98.00 191 MET A C 1
ATOM 1500 O O . MET A 1 191 ? -9.659 -4.387 -1.860 1.00 98.00 191 MET A O 1
ATOM 1504 N N . ARG A 1 192 ? -9.679 -2.266 -2.585 1.00 97.38 192 ARG A N 1
ATOM 1505 C CA . ARG A 1 192 ? -10.396 -1.756 -1.410 1.00 97.38 192 ARG A CA 1
ATOM 1506 C C . ARG A 1 192 ? -11.736 -2.464 -1.200 1.00 97.38 192 ARG A C 1
ATOM 1508 O O . ARG A 1 192 ? -12.018 -2.919 -0.098 1.00 97.38 192 ARG A O 1
ATOM 1515 N N . ARG A 1 193 ? -12.547 -2.609 -2.255 1.00 97.81 193 ARG A N 1
ATOM 1516 C CA . ARG A 1 193 ? -13.831 -3.334 -2.169 1.00 97.81 193 ARG A CA 1
ATOM 1517 C C . ARG A 1 193 ? -13.644 -4.802 -1.804 1.00 97.81 193 ARG A C 1
ATOM 1519 O O . ARG A 1 193 ? -14.469 -5.354 -1.085 1.00 97.81 193 ARG A O 1
ATOM 1526 N N . PHE A 1 194 ? -12.589 -5.431 -2.314 1.00 96.12 194 PHE A N 1
ATOM 1527 C CA . PHE A 1 194 ? -12.254 -6.808 -1.986 1.00 96.12 194 PHE A CA 1
ATOM 1528 C C . PHE A 1 194 ? -11.902 -6.949 -0.502 1.00 96.12 194 PHE A C 1
ATOM 1530 O O . PHE A 1 194 ? -12.511 -7.767 0.182 1.00 96.12 194 PHE A O 1
ATOM 1537 N N . VAL A 1 195 ? -11.014 -6.103 0.022 1.00 95.81 195 VAL A N 1
ATOM 1538 C CA . VAL A 1 195 ? -10.651 -6.073 1.447 1.00 95.81 195 VAL A CA 1
ATOM 1539 C C . VAL A 1 195 ? -11.890 -5.827 2.315 1.00 95.81 195 VAL A C 1
ATOM 1541 O O . VAL A 1 195 ? -12.157 -6.578 3.248 1.00 95.81 195 VAL A O 1
ATOM 1544 N N . GLU A 1 196 ? -12.720 -4.844 1.960 1.00 95.81 196 GLU A N 1
ATOM 1545 C CA . GLU A 1 196 ? -13.955 -4.521 2.688 1.00 95.81 196 GLU A CA 1
ATOM 1546 C C . GLU A 1 196 ? -15.031 -5.626 2.609 1.00 95.81 196 GLU A C 1
ATOM 1548 O O . GLU A 1 196 ? -15.975 -5.611 3.403 1.00 95.81 196 GLU A O 1
ATOM 1553 N N . SER A 1 197 ? -14.906 -6.593 1.690 1.00 96.69 197 SER A N 1
ATOM 1554 C CA . SER A 1 197 ? -15.842 -7.721 1.573 1.00 96.69 197 SER A CA 1
ATOM 1555 C C . SER A 1 197 ? -15.646 -8.799 2.647 1.00 96.69 197 SER A C 1
ATOM 1557 O O . SER A 1 197 ? -16.573 -9.569 2.906 1.00 96.69 197 SER A O 1
ATOM 1559 N N . TYR A 1 198 ? -14.487 -8.816 3.318 1.00 97.06 198 TYR A N 1
ATOM 1560 C CA . TYR A 1 198 ? -14.193 -9.723 4.427 1.00 97.06 198 TYR A CA 1
ATOM 1561 C C . TYR A 1 198 ? -14.382 -9.002 5.768 1.00 97.06 198 TYR A C 1
ATOM 1563 O O . TYR A 1 198 ? -13.713 -7.996 6.013 1.00 97.06 198 TYR A O 1
ATOM 1571 N N . PRO A 1 199 ? -15.261 -9.491 6.667 1.00 97.25 199 PRO A N 1
ATOM 1572 C CA . PRO A 1 199 ? -15.560 -8.813 7.929 1.00 97.25 199 PRO A CA 1
ATOM 1573 C C . PRO A 1 199 ? -14.332 -8.510 8.796 1.00 97.25 199 PRO A C 1
ATOM 1575 O O . PRO A 1 199 ? -14.260 -7.426 9.372 1.00 97.25 199 PRO A O 1
ATOM 1578 N N . GLN A 1 200 ? -13.366 -9.430 8.853 1.00 97.12 200 GLN A N 1
ATOM 1579 C CA . GLN A 1 200 ? -12.129 -9.297 9.623 1.00 97.12 200 GLN A CA 1
ATOM 1580 C C . GLN A 1 200 ? -11.281 -8.137 9.108 1.00 97.12 200 GLN A C 1
ATOM 1582 O O . GLN A 1 200 ? -10.892 -7.249 9.865 1.00 97.12 200 GLN A O 1
ATOM 1587 N N . LEU A 1 201 ? -11.054 -8.107 7.794 1.00 97.38 201 LEU A N 1
ATOM 1588 C CA . LEU A 1 201 ? -10.251 -7.072 7.157 1.00 97.38 201 LEU A CA 1
ATOM 1589 C C . LEU A 1 201 ? -10.966 -5.720 7.201 1.00 97.38 201 LEU A C 1
ATOM 1591 O O . LEU A 1 201 ? -10.343 -4.706 7.494 1.00 97.38 201 LEU A O 1
ATOM 1595 N N . ALA A 1 202 ? -12.289 -5.699 7.017 1.00 97.88 202 ALA A N 1
ATOM 1596 C CA . ALA A 1 202 ? -13.098 -4.497 7.192 1.00 97.88 202 ALA A CA 1
ATOM 1597 C C . ALA A 1 202 ? -13.074 -3.970 8.640 1.00 97.88 202 ALA A C 1
ATOM 1599 O O . ALA A 1 202 ? -13.198 -2.762 8.855 1.00 97.88 202 ALA A O 1
ATOM 1600 N N . ALA A 1 203 ? -12.947 -4.848 9.639 1.00 97.94 203 ALA A N 1
ATOM 1601 C CA . ALA A 1 203 ? -12.774 -4.456 11.034 1.00 97.94 203 ALA A CA 1
ATOM 1602 C C . ALA A 1 203 ? -11.377 -3.867 11.278 1.00 97.94 203 ALA A C 1
ATOM 1604 O O . ALA A 1 203 ? -11.291 -2.768 11.822 1.00 97.94 203 ALA A O 1
ATOM 1605 N N . MET A 1 204 ? -10.313 -4.517 10.790 1.00 97.44 204 MET A N 1
ATOM 1606 C CA . MET A 1 204 ? -8.944 -3.979 10.838 1.00 97.44 204 MET A CA 1
ATOM 1607 C C . MET A 1 204 ? -8.845 -2.619 10.131 1.00 97.44 204 MET A C 1
ATOM 1609 O O . MET A 1 204 ? -8.250 -1.686 10.659 1.00 97.44 204 MET A O 1
ATOM 1613 N N . TRP A 1 205 ? -9.520 -2.455 8.991 1.00 97.69 205 TRP A N 1
ATOM 1614 C CA . TRP A 1 205 ? -9.557 -1.200 8.233 1.00 97.69 205 TRP A CA 1
ATOM 1615 C C . TRP A 1 205 ? -10.177 -0.024 9.002 1.00 97.69 205 TRP A C 1
ATOM 1617 O O . TRP A 1 205 ? -9.872 1.136 8.737 1.00 97.69 205 TRP A O 1
ATOM 1627 N N . ARG A 1 206 ? -11.080 -0.306 9.948 1.00 97.69 206 ARG A N 1
ATOM 1628 C CA . ARG A 1 206 ? -11.713 0.706 10.814 1.00 97.69 206 ARG A CA 1
ATOM 1629 C C . ARG A 1 206 ? -11.010 0.857 12.161 1.00 97.69 206 ARG A C 1
ATOM 1631 O O . ARG A 1 206 ? -11.352 1.764 12.918 1.00 97.69 206 ARG A O 1
ATOM 1638 N N . ALA A 1 207 ? -10.090 -0.047 12.480 1.00 97.62 207 ALA A N 1
ATOM 1639 C CA . ALA A 1 207 ? -9.347 -0.036 13.723 1.00 97.62 207 ALA A CA 1
ATOM 1640 C C . ALA A 1 207 ? -8.184 0.963 13.664 1.00 97.62 207 ALA A C 1
ATOM 1642 O O . ALA A 1 207 ? -7.796 1.463 12.608 1.00 97.62 207 ALA A O 1
ATOM 1643 N N . THR A 1 208 ? -7.615 1.246 14.832 1.00 98.00 208 THR A N 1
ATOM 1644 C CA . THR A 1 208 ? -6.396 2.044 14.961 1.00 98.00 208 THR A CA 1
ATOM 1645 C C . THR A 1 208 ? -5.211 1.087 15.114 1.00 98.00 208 THR A C 1
ATOM 1647 O O . THR A 1 208 ? -5.184 0.347 16.103 1.00 98.00 208 THR A O 1
ATOM 1650 N N . PRO A 1 209 ? -4.241 1.081 14.178 1.00 96.44 209 PRO A N 1
ATOM 1651 C CA . PRO A 1 209 ? -2.995 0.342 14.351 1.00 96.44 209 PRO A CA 1
ATOM 1652 C C . PRO A 1 209 ? -2.273 0.776 15.632 1.00 96.44 209 PRO A C 1
ATOM 1654 O O . PRO A 1 209 ? -2.314 1.943 16.026 1.00 96.44 209 PRO A O 1
ATOM 1657 N N . ILE A 1 210 ? -1.599 -0.165 16.287 1.00 95.25 210 ILE A N 1
ATOM 1658 C CA . ILE A 1 210 ? -0.769 0.112 17.470 1.00 95.25 210 ILE A CA 1
ATOM 1659 C C . ILE A 1 210 ? 0.688 0.391 17.100 1.00 95.25 210 ILE A C 1
ATOM 1661 O O . ILE A 1 210 ? 1.409 1.021 17.872 1.00 95.25 210 ILE A O 1
ATOM 1665 N N . HIS A 1 211 ? 1.105 -0.061 15.919 1.00 93.56 211 HIS A N 1
ATOM 1666 C CA . HIS A 1 211 ? 2.412 0.203 15.344 1.00 93.56 211 HIS A CA 1
ATOM 1667 C C . HIS A 1 211 ? 2.287 0.307 13.824 1.00 93.56 211 HIS A C 1
ATOM 1669 O O . HIS A 1 211 ? 1.414 -0.321 13.218 1.00 93.56 211 HIS A O 1
ATOM 1675 N N . SER A 1 212 ? 3.153 1.104 13.212 1.00 95.69 212 SER A N 1
ATOM 1676 C CA . SER A 1 212 ? 3.292 1.162 11.766 1.00 95.69 212 SER A CA 1
ATOM 1677 C C . SER A 1 212 ? 4.726 1.485 11.383 1.00 95.69 212 SER A C 1
ATOM 1679 O O . SER A 1 212 ? 5.445 2.115 12.158 1.00 95.69 212 SER A O 1
ATOM 1681 N N . HIS A 1 213 ? 5.132 1.069 10.189 1.00 94.50 213 HIS A N 1
ATOM 1682 C CA . HIS A 1 213 ? 6.446 1.388 9.649 1.00 94.50 213 HIS A CA 1
ATOM 1683 C C . HIS A 1 213 ? 6.435 1.367 8.120 1.00 94.50 213 HIS A C 1
ATOM 1685 O O . HIS A 1 213 ? 5.707 0.580 7.516 1.00 94.50 213 HIS A O 1
ATOM 1691 N N . VAL A 1 214 ? 7.263 2.217 7.502 1.00 97.31 214 VAL A N 1
ATOM 1692 C CA . VAL A 1 214 ? 7.515 2.202 6.055 1.00 97.31 214 VAL A CA 1
ATOM 1693 C C . VAL A 1 214 ? 8.949 1.776 5.769 1.00 97.31 214 VAL A C 1
ATOM 1695 O O . VAL A 1 214 ? 9.883 2.489 6.154 1.00 97.31 214 VAL A O 1
ATOM 1698 N N . ALA A 1 215 ? 9.104 0.689 5.014 1.00 95.25 215 ALA A N 1
ATOM 1699 C CA . ALA A 1 215 ? 10.392 0.122 4.626 1.00 95.25 215 ALA A CA 1
ATOM 1700 C C . ALA A 1 215 ? 10.546 -0.004 3.100 1.00 95.25 215 ALA A C 1
ATOM 1702 O O . ALA A 1 215 ? 9.574 0.031 2.346 1.00 95.25 215 ALA A O 1
ATOM 1703 N N . LEU A 1 216 ? 11.800 -0.128 2.659 1.00 97.12 216 LEU A N 1
ATOM 1704 C CA . LEU A 1 216 ? 12.185 -0.584 1.323 1.00 97.12 216 LEU A CA 1
ATOM 1705 C C . LEU A 1 216 ? 13.073 -1.809 1.518 1.00 97.12 216 LEU A C 1
ATOM 1707 O O . LEU A 1 216 ? 14.178 -1.684 2.047 1.00 97.12 216 LEU A O 1
ATOM 1711 N N . GLU A 1 217 ? 12.597 -2.966 1.082 1.00 94.81 217 GLU A N 1
ATOM 1712 C CA . GLU A 1 217 ? 13.275 -4.243 1.293 1.00 94.81 217 GLU A CA 1
ATOM 1713 C C . GLU A 1 217 ? 13.395 -5.010 -0.019 1.00 94.81 217 GLU A C 1
ATOM 1715 O O . GLU A 1 217 ? 12.576 -4.857 -0.924 1.00 94.81 217 GLU A O 1
ATOM 1720 N N . GLN A 1 218 ? 14.439 -5.824 -0.140 1.00 93.06 218 GLN A N 1
ATOM 1721 C CA . GLN A 1 218 ? 14.567 -6.733 -1.270 1.00 93.06 218 GLN A CA 1
ATOM 1722 C C . GLN A 1 218 ? 13.584 -7.892 -1.072 1.00 93.06 218 GLN A C 1
ATOM 1724 O O . GLN A 1 218 ? 13.607 -8.549 -0.031 1.00 93.06 218 GLN A O 1
ATOM 1729 N N . ALA A 1 219 ? 12.725 -8.136 -2.059 1.00 85.75 219 ALA A N 1
ATOM 1730 C CA . ALA A 1 219 ? 11.829 -9.283 -2.066 1.00 85.75 219 ALA A CA 1
ATOM 1731 C C . ALA A 1 219 ? 12.636 -10.544 -2.423 1.00 85.75 219 ALA A C 1
ATOM 1733 O O . ALA A 1 219 ? 13.402 -10.539 -3.390 1.00 85.75 219 ALA A O 1
ATOM 1734 N N . ALA A 1 220 ? 12.516 -11.584 -1.594 1.00 63.34 220 ALA A N 1
ATOM 1735 C CA . ALA A 1 220 ? 13.272 -12.835 -1.703 1.00 63.34 220 ALA A CA 1
ATOM 1736 C C . ALA A 1 220 ? 12.649 -13.847 -2.674 1.00 63.34 220 ALA A C 1
ATOM 1738 O O . ALA A 1 220 ? 11.404 -13.856 -2.807 1.00 63.34 220 ALA A O 1
#

Secondary structure (DSSP, 8-state):
----PPPP---------------TTTTSTT--SS---------GGGTTS--PPEEGGGHHHHHHHHHHHTT--TTS---HHHHHHHHHHHHTS-EETBPPGGGT-EEEEEEEEEEGGGTTEEEEEEEEEEEE--S--TT-TT--PEEEEEEEEEE----GGGTTGGGGS-SB---B-PPTTHHHHHHHHHHHHHHHTSHHHHHHHHSPPSEEEEEEEE--

Radius of gyration: 20.21 Å; chains: 1; bounding box: 51×53×54 Å

Foldseek 3Di:
DDDDDDDDDDDDDDDDDDDDPDDPPVVPPPPPDDDPPPPPPDDPPPPPPDPDAAAQVCLLVLLCVLCVVLVAHQWFGFALVSSLVSLLVSLLGHYPQFDDVVQLAWKKKWFWAQDDPPPRFTKIKIKIKGFGQPPDDPPPPPDHTWIKIWMKMFGADDDPQQVCVVVPVGTMPDIDSQDRDDRSVVVSVVNVVVLCVDRSSVVVNGGTGPTIHIDMGTDD

pLDDT: mean 79.53, std 25.97, range [21.08, 98.69]

Sequence (220 aa):
MSWKRLPTGFRGAHADATGVEATMEDAVEHLSHGIVVRLRTLTPDNALASRMPIPWRSSAEAFKQALRQQGVEPDAVRDVTAAWDAFGEFLQNEIEGAEGPENDGDGFIVEWGRWSCDEERPALSFGRLLAVNGGQERDDPHWQPEYWKVELQLCFADDPAWSDVDSLGFQDTGFDYDEIGIPRTIALGKMRRFVESYPQLAAMWRATPIHSHVALEQAA